Protein AF-A0A1Y6FWA9-F1 (afdb_monomer)

Sequence (329 aa):
MRKALLQLIATAALLVTTAAAADAELDEAVTAFENGDFDTARQVFEAHPNHPTALMYLSQIVRREDLDESEELIDQAVELAPDYAEAQFQRGITMGAQANTSIFSALGYAKKALHSFQRAVELEPETVLYRQGLMGFYLAAPGIAGGDMELAWEQVQEIAKLDARSGMIAELDYLRADDQQEIFQRRLKEAVETHSEIPDFYFLAGLNAQAETEYQRAHELFVAGSQQQAPDERSEKARLSALYQVARTAVFSGNHVAEGTAAIESYLDENPGKPDLPSRDWAEFRLAQLYQLQGNSEQAAEITNRLGNSQDESLTKAIKEHHRELAGK

pLDDT: mean 93.02, std 10.71, range [46.66, 98.88]

Structure (mmCIF, N/CA/C/O backbone):
data_AF-A0A1Y6FWA9-F1
#
_entry.id   AF-A0A1Y6FWA9-F1
#
loop_
_atom_site.group_PDB
_atom_site.id
_atom_site.type_symbol
_atom_site.label_atom_id
_atom_site.label_alt_id
_atom_site.label_comp_id
_atom_site.label_asym_id
_atom_site.label_entity_id
_atom_site.label_seq_id
_atom_site.pdbx_PDB_ins_code
_atom_site.Cartn_x
_atom_site.Cartn_y
_atom_site.Cartn_z
_atom_site.occupancy
_atom_site.B_iso_or_equiv
_atom_site.auth_seq_id
_atom_site.auth_comp_id
_atom_site.auth_asym_id
_atom_site.auth_atom_id
_atom_site.pdbx_PDB_model_num
ATOM 1 N N . MET A 1 1 ? 35.968 -34.164 -35.826 1.00 59.34 1 MET A N 1
ATOM 2 C CA . MET A 1 1 ? 34.677 -33.454 -35.987 1.00 59.34 1 MET A CA 1
ATOM 3 C C . MET A 1 1 ? 33.526 -34.103 -35.213 1.00 59.34 1 MET A C 1
ATOM 5 O O . MET A 1 1 ? 33.004 -33.438 -34.337 1.00 59.34 1 MET A O 1
ATOM 9 N N . ARG A 1 2 ? 33.168 -35.387 -35.414 1.00 54.16 2 ARG A N 1
ATOM 10 C CA . ARG A 1 2 ? 32.049 -36.035 -34.677 1.00 54.16 2 ARG A CA 1
ATOM 11 C C . ARG A 1 2 ? 32.163 -36.024 -33.138 1.00 54.16 2 ARG A C 1
ATOM 13 O O . ARG A 1 2 ? 31.165 -35.779 -32.480 1.00 54.16 2 ARG A O 1
ATOM 20 N N . LYS A 1 3 ? 33.356 -36.240 -32.563 1.00 50.53 3 LYS A N 1
ATOM 21 C CA . LYS A 1 3 ? 33.566 -36.186 -31.096 1.00 50.53 3 LYS A CA 1
ATOM 22 C C . LYS A 1 3 ? 33.411 -34.774 -30.510 1.00 50.53 3 LYS A C 1
ATOM 24 O O . LYS A 1 3 ? 32.810 -34.635 -29.457 1.00 50.53 3 LYS A O 1
ATOM 29 N N . ALA A 1 4 ? 33.888 -33.750 -31.222 1.00 49.72 4 ALA A N 1
ATOM 30 C CA . ALA A 1 4 ? 33.730 -32.351 -30.819 1.00 49.72 4 ALA A CA 1
ATOM 31 C C . ALA A 1 4 ? 32.260 -31.906 -30.905 1.00 49.72 4 ALA A C 1
ATOM 33 O O . ALA A 1 4 ? 31.776 -31.251 -29.996 1.00 49.72 4 ALA A O 1
ATOM 34 N N . LEU A 1 5 ? 31.529 -32.342 -31.940 1.00 46.66 5 LEU A N 1
ATOM 35 C CA . LEU A 1 5 ? 30.095 -32.076 -32.088 1.00 46.66 5 LEU A CA 1
ATOM 36 C C . LEU A 1 5 ? 29.259 -32.760 -30.987 1.00 46.66 5 LEU A C 1
ATOM 38 O O . LEU A 1 5 ? 28.359 -32.144 -30.438 1.00 46.66 5 LEU A O 1
ATOM 42 N N . LEU A 1 6 ? 29.588 -34.003 -30.613 1.00 51.28 6 LEU A N 1
ATOM 43 C CA . LEU A 1 6 ? 28.928 -34.723 -29.511 1.00 51.28 6 LEU A CA 1
ATOM 44 C C . LEU A 1 6 ? 29.211 -34.099 -28.136 1.00 51.28 6 LEU A C 1
ATOM 46 O O . LEU A 1 6 ? 28.312 -34.050 -27.305 1.00 51.28 6 LEU A O 1
ATOM 50 N N . GLN A 1 7 ? 30.427 -33.595 -27.899 1.00 49.59 7 GLN A N 1
ATOM 51 C CA . GLN A 1 7 ? 30.757 -32.869 -26.667 1.00 49.59 7 GLN A CA 1
ATOM 52 C C . GLN A 1 7 ? 30.037 -31.521 -26.582 1.00 49.59 7 GLN A C 1
ATOM 54 O O . GLN A 1 7 ? 29.569 -31.181 -25.502 1.00 49.59 7 GLN A O 1
ATOM 59 N N . LEU A 1 8 ? 29.899 -30.799 -27.700 1.00 54.38 8 LEU A N 1
ATOM 60 C CA . LEU A 1 8 ? 29.168 -29.526 -27.778 1.00 54.38 8 LEU A CA 1
ATOM 61 C C . LEU A 1 8 ? 27.658 -29.717 -27.564 1.00 54.38 8 LEU A C 1
ATOM 63 O O . LEU A 1 8 ? 27.032 -28.940 -26.857 1.00 54.38 8 LEU A O 1
ATOM 67 N N . ILE A 1 9 ? 27.084 -30.795 -28.111 1.00 60.62 9 ILE A N 1
ATOM 68 C CA . ILE A 1 9 ? 25.676 -31.161 -27.887 1.00 60.62 9 ILE A CA 1
ATOM 69 C C . ILE A 1 9 ? 25.449 -31.604 -26.435 1.00 60.62 9 ILE A C 1
ATOM 71 O O . ILE A 1 9 ? 24.456 -31.213 -25.836 1.00 60.62 9 ILE A O 1
ATOM 75 N N . ALA A 1 10 ? 26.368 -32.373 -25.841 1.00 55.84 10 ALA A N 1
ATOM 76 C CA . ALA A 1 10 ? 26.263 -32.788 -24.442 1.00 55.84 10 ALA A CA 1
ATOM 77 C C . ALA A 1 10 ? 26.449 -31.624 -23.450 1.00 55.84 10 ALA A C 1
ATOM 79 O O . ALA A 1 10 ? 25.762 -31.593 -22.437 1.00 55.84 10 ALA A O 1
ATOM 80 N N . THR A 1 11 ? 27.327 -30.653 -23.736 1.00 59.62 11 THR A N 1
ATOM 81 C CA . THR A 1 11 ? 27.468 -29.437 -22.907 1.00 59.62 11 THR A CA 1
ATOM 82 C C . THR A 1 11 ? 26.276 -28.503 -23.062 1.00 59.62 11 THR A C 1
ATOM 84 O O . THR A 1 11 ? 25.785 -28.012 -22.055 1.00 59.62 11 THR A O 1
ATOM 87 N N . ALA A 1 12 ? 25.748 -28.319 -24.275 1.00 55.47 12 ALA A N 1
ATOM 88 C CA . ALA A 1 12 ? 24.512 -27.568 -24.484 1.00 55.47 12 ALA A CA 1
ATOM 89 C C . ALA A 1 12 ? 23.307 -28.235 -23.793 1.00 55.47 12 ALA A C 1
ATOM 91 O O . ALA A 1 12 ? 22.530 -27.552 -23.141 1.00 55.47 12 ALA A O 1
ATOM 92 N N . ALA A 1 13 ? 23.178 -29.565 -23.863 1.00 55.28 13 ALA A N 1
ATOM 93 C CA . ALA A 1 13 ? 22.116 -30.295 -23.168 1.00 55.28 13 ALA A CA 1
ATOM 94 C C . ALA A 1 13 ? 22.256 -30.223 -21.636 1.00 55.28 13 ALA A C 1
ATOM 96 O O . ALA A 1 13 ? 21.254 -30.050 -20.953 1.00 55.28 13 ALA A O 1
ATOM 97 N N . LEU A 1 14 ? 23.482 -30.299 -21.101 1.00 50.00 14 LEU A N 1
ATOM 98 C CA . LEU A 1 14 ? 23.739 -30.167 -19.663 1.00 50.00 14 LEU A CA 1
ATOM 99 C C . LEU A 1 14 ? 23.452 -28.739 -19.156 1.00 50.00 14 LEU A C 1
ATOM 101 O O . LEU A 1 14 ? 22.837 -28.586 -18.107 1.00 50.00 14 LEU A O 1
ATOM 105 N N . LEU A 1 15 ? 23.821 -27.706 -19.925 1.00 54.16 15 LEU A N 1
ATOM 106 C CA . LEU A 1 15 ? 23.524 -26.297 -19.620 1.00 54.16 15 LEU A CA 1
ATOM 107 C C . LEU A 1 15 ? 22.018 -25.986 -19.665 1.00 54.16 15 LEU A C 1
ATOM 109 O O . LEU A 1 15 ? 21.519 -25.235 -18.831 1.00 54.16 15 LEU A O 1
ATOM 113 N N . VAL A 1 16 ? 21.279 -26.595 -20.599 1.00 61.06 16 VAL A N 1
ATOM 114 C CA . VAL A 1 16 ? 19.813 -26.460 -20.675 1.00 61.06 16 VAL A CA 1
ATOM 115 C C . VAL A 1 16 ? 19.131 -27.145 -19.485 1.00 61.06 16 VAL A C 1
ATOM 117 O O . VAL A 1 16 ? 18.162 -26.610 -18.957 1.00 61.06 16 VAL A O 1
ATOM 120 N N . THR A 1 17 ? 19.647 -28.285 -19.005 1.00 60.50 17 THR A N 1
ATOM 121 C CA . THR A 1 17 ? 19.086 -28.948 -17.813 1.00 60.50 17 THR A CA 1
ATOM 122 C C . THR A 1 17 ? 19.344 -28.195 -16.509 1.00 60.50 17 THR A C 1
ATOM 124 O O . THR A 1 17 ? 18.532 -28.303 -15.598 1.00 60.50 17 THR A O 1
ATOM 127 N N . THR A 1 18 ? 20.439 -27.431 -16.397 1.00 62.88 18 THR A N 1
ATOM 128 C CA . THR A 1 18 ? 20.732 -26.650 -15.183 1.00 62.88 18 THR A CA 1
ATOM 129 C C . THR A 1 18 ? 19.942 -25.348 -15.103 1.00 62.88 18 THR A C 1
ATOM 131 O O . THR A 1 18 ? 19.548 -24.971 -14.009 1.00 62.88 18 THR A O 1
ATOM 134 N N . ALA A 1 19 ? 19.683 -24.681 -16.235 1.00 64.31 19 ALA A N 1
ATOM 135 C CA . ALA A 1 19 ? 18.896 -23.445 -16.255 1.00 64.31 19 ALA A CA 1
ATOM 136 C C . ALA A 1 19 ? 17.427 -23.702 -15.875 1.00 64.31 19 ALA A C 1
ATOM 138 O O . ALA A 1 19 ? 16.923 -23.092 -14.944 1.00 64.31 19 ALA A O 1
ATOM 139 N N . ALA A 1 20 ? 16.791 -24.710 -16.483 1.00 67.50 20 ALA A N 1
ATOM 140 C CA . ALA A 1 20 ? 15.398 -25.053 -16.181 1.00 67.50 20 ALA A CA 1
ATOM 141 C C . ALA A 1 20 ? 15.175 -25.537 -14.733 1.00 67.50 20 ALA A C 1
ATOM 143 O O . ALA A 1 20 ? 14.072 -25.426 -14.207 1.00 67.50 20 ALA A O 1
ATOM 144 N N . ALA A 1 21 ? 16.204 -26.105 -14.094 1.00 71.94 21 ALA A N 1
ATOM 145 C CA . ALA A 1 21 ? 16.142 -26.489 -12.686 1.00 71.94 21 ALA A CA 1
ATOM 146 C C . ALA A 1 21 ? 16.260 -25.276 -11.746 1.00 71.94 21 ALA A C 1
ATOM 148 O O . ALA A 1 21 ? 15.599 -25.261 -10.715 1.00 71.94 21 ALA A O 1
ATOM 149 N N . ALA A 1 22 ? 17.067 -24.271 -12.112 1.00 75.38 22 ALA A N 1
ATOM 150 C CA . ALA A 1 22 ? 17.162 -23.013 -11.374 1.00 75.38 22 ALA A CA 1
ATOM 151 C C . ALA A 1 22 ? 15.862 -22.199 -11.481 1.00 75.38 22 ALA A C 1
ATOM 153 O O . ALA A 1 22 ? 15.391 -21.685 -10.474 1.00 75.38 22 ALA A O 1
ATOM 154 N N . ASP A 1 23 ? 15.242 -22.154 -12.664 1.00 80.00 23 ASP A N 1
ATOM 155 C CA . ASP A 1 23 ? 13.970 -21.449 -12.871 1.00 80.00 23 ASP A CA 1
ATOM 156 C C . ASP A 1 23 ? 12.844 -22.031 -11.995 1.00 80.00 23 ASP A C 1
ATOM 158 O O . ASP A 1 23 ? 12.128 -21.288 -11.335 1.00 80.00 23 ASP A O 1
ATOM 162 N N . ALA A 1 24 ? 12.738 -23.363 -11.903 1.00 84.06 24 ALA A N 1
ATOM 163 C CA . ALA A 1 24 ? 11.727 -24.012 -11.063 1.00 84.06 24 ALA A CA 1
ATOM 164 C C . ALA A 1 24 ? 11.936 -23.761 -9.556 1.00 84.06 24 ALA A C 1
ATOM 166 O O . ALA A 1 24 ? 10.968 -23.594 -8.818 1.00 84.06 24 ALA A O 1
ATOM 167 N N . GLU A 1 25 ? 13.189 -23.730 -9.092 1.00 90.06 25 GLU A N 1
ATOM 168 C CA . GLU A 1 25 ? 13.515 -23.400 -7.697 1.00 90.06 25 GLU A CA 1
ATOM 169 C C . GLU A 1 25 ? 13.165 -21.936 -7.377 1.00 90.06 25 GLU A C 1
ATOM 171 O O . GLU A 1 25 ? 12.656 -21.625 -6.300 1.00 90.06 25 GLU A O 1
ATOM 176 N N . LEU A 1 26 ? 13.387 -21.033 -8.337 1.00 93.38 26 LEU A N 1
ATOM 177 C CA . LEU A 1 26 ? 13.023 -19.627 -8.206 1.00 93.38 26 LEU A CA 1
ATOM 178 C C . LEU A 1 26 ? 11.507 -19.416 -8.205 1.00 93.38 26 LEU A C 1
ATOM 180 O O . LEU A 1 26 ? 11.041 -18.599 -7.419 1.00 93.38 26 LEU A O 1
ATOM 184 N N . ASP A 1 27 ? 10.732 -20.161 -8.996 1.00 92.81 27 ASP A N 1
ATOM 185 C CA . ASP A 1 27 ? 9.262 -20.091 -8.969 1.00 92.81 27 ASP A CA 1
ATOM 186 C C . ASP A 1 27 ? 8.695 -20.459 -7.582 1.00 92.81 27 ASP A C 1
ATOM 188 O O . ASP A 1 27 ? 7.777 -19.806 -7.069 1.00 92.81 27 ASP A O 1
ATOM 192 N N . GLU A 1 28 ? 9.267 -21.478 -6.930 1.00 91.50 28 GLU A N 1
ATOM 193 C CA . GLU A 1 28 ? 8.910 -21.845 -5.553 1.00 91.50 28 GLU A CA 1
ATOM 194 C C . GLU A 1 28 ? 9.275 -20.730 -4.559 1.00 91.50 28 GLU A C 1
ATOM 196 O O . GLU A 1 28 ? 8.480 -20.402 -3.674 1.00 91.50 28 GLU A O 1
ATOM 201 N N . ALA A 1 29 ? 10.436 -20.092 -4.728 1.00 95.06 29 ALA A N 1
ATOM 202 C CA . ALA A 1 29 ? 10.858 -18.969 -3.893 1.00 95.06 29 ALA A CA 1
ATOM 203 C C . ALA A 1 29 ? 10.004 -17.710 -4.096 1.00 95.06 29 ALA A C 1
ATOM 205 O O . ALA A 1 29 ? 9.699 -17.014 -3.129 1.00 95.06 29 ALA A O 1
ATOM 206 N N . VAL A 1 30 ? 9.573 -17.433 -5.328 1.00 95.06 30 VAL A N 1
ATOM 207 C CA . VAL A 1 30 ? 8.610 -16.365 -5.629 1.00 95.06 30 VAL A CA 1
ATOM 208 C C . VAL A 1 30 ? 7.281 -16.657 -4.946 1.00 95.06 30 VAL A C 1
ATOM 210 O O . VAL A 1 30 ? 6.751 -15.793 -4.256 1.00 95.06 30 VAL A O 1
ATOM 213 N N . THR A 1 31 ? 6.797 -17.898 -5.017 1.00 92.88 31 THR A N 1
ATOM 214 C CA . THR A 1 31 ? 5.580 -18.309 -4.302 1.00 92.88 31 THR A CA 1
ATOM 215 C C . THR A 1 31 ? 5.729 -18.122 -2.786 1.00 92.88 31 THR A C 1
ATOM 217 O O . THR A 1 31 ? 4.806 -17.655 -2.118 1.00 92.88 31 THR A O 1
ATOM 220 N N . ALA A 1 32 ? 6.886 -18.464 -2.210 1.00 92.38 32 ALA A N 1
ATOM 221 C CA . ALA A 1 32 ? 7.165 -18.221 -0.794 1.00 92.38 32 ALA A CA 1
ATOM 222 C C . ALA A 1 32 ? 7.150 -16.716 -0.465 1.00 92.38 32 ALA A C 1
ATOM 224 O O . ALA A 1 32 ? 6.488 -16.306 0.489 1.00 92.38 32 ALA A O 1
ATOM 225 N N . PHE A 1 33 ? 7.789 -15.888 -1.298 1.00 93.00 33 PHE A N 1
ATOM 226 C CA . PHE A 1 33 ? 7.797 -14.429 -1.168 1.00 93.00 33 PHE A CA 1
ATOM 227 C C . PHE A 1 33 ? 6.382 -13.833 -1.223 1.00 93.00 33 PHE A C 1
ATOM 229 O O . PHE A 1 33 ? 6.018 -13.034 -0.362 1.00 93.00 33 PHE A O 1
ATOM 236 N N . GLU A 1 34 ? 5.562 -14.243 -2.193 1.00 89.00 34 GLU A N 1
ATOM 237 C CA . GLU A 1 34 ? 4.173 -13.790 -2.353 1.00 89.00 34 GLU A CA 1
ATOM 238 C C . GLU A 1 34 ? 3.297 -14.163 -1.149 1.00 89.00 34 GLU A C 1
ATOM 240 O O . GLU A 1 34 ? 2.402 -13.408 -0.762 1.00 89.00 34 GLU A O 1
ATOM 245 N N . ASN A 1 35 ? 3.597 -15.294 -0.506 1.00 85.88 35 ASN A N 1
ATOM 246 C CA . ASN A 1 35 ? 2.945 -15.733 0.727 1.00 85.88 35 ASN A CA 1
ATOM 247 C C . ASN A 1 35 ? 3.534 -15.095 2.000 1.00 85.88 35 ASN A C 1
ATOM 249 O O . ASN A 1 35 ? 3.059 -15.377 3.100 1.00 85.88 35 ASN A O 1
ATOM 253 N N . GLY A 1 36 ? 4.548 -14.235 1.875 1.00 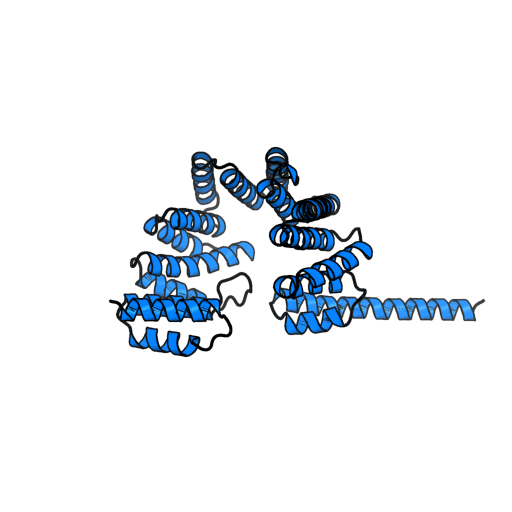87.19 36 GLY A N 1
ATOM 254 C CA . GLY A 1 36 ? 5.208 -13.567 2.997 1.00 87.19 36 GLY A CA 1
ATOM 255 C C . GLY A 1 36 ? 6.229 -14.421 3.754 1.00 87.19 36 GLY A C 1
ATOM 256 O O . GLY A 1 36 ? 6.730 -13.975 4.786 1.00 87.19 36 GLY A O 1
ATOM 257 N N . ASP A 1 37 ? 6.567 -15.616 3.263 1.00 90.69 37 ASP A N 1
ATOM 258 C CA . ASP A 1 37 ? 7.662 -16.437 3.792 1.00 90.69 37 ASP A CA 1
ATOM 259 C C . ASP A 1 37 ? 9.007 -15.942 3.235 1.00 90.69 37 ASP A C 1
ATOM 261 O O . ASP A 1 37 ? 9.650 -16.560 2.379 1.00 90.69 37 ASP A O 1
ATOM 265 N N . PHE A 1 38 ? 9.401 -14.754 3.700 1.00 91.38 38 PHE A N 1
ATOM 266 C CA . PHE A 1 38 ? 10.611 -14.078 3.241 1.00 91.38 38 PHE A CA 1
ATOM 267 C C . PHE A 1 38 ? 11.893 -14.814 3.637 1.00 91.38 38 PHE A C 1
ATOM 269 O O . PHE A 1 38 ? 12.874 -14.706 2.909 1.00 91.38 38 PHE A O 1
ATOM 276 N N . ASP A 1 39 ? 11.892 -15.579 4.732 1.00 92.25 39 ASP A N 1
ATOM 277 C CA . ASP A 1 39 ? 13.064 -16.344 5.174 1.00 92.25 39 ASP A CA 1
ATOM 278 C C . ASP A 1 39 ? 13.386 -17.467 4.180 1.00 92.25 39 ASP A C 1
ATOM 280 O O . ASP A 1 39 ? 14.521 -17.572 3.700 1.00 92.25 39 ASP A O 1
ATOM 284 N N . THR A 1 40 ? 12.377 -18.265 3.808 1.00 93.50 40 THR A N 1
ATOM 285 C CA . THR A 1 40 ? 12.530 -19.318 2.793 1.00 93.50 40 THR A CA 1
ATOM 286 C C . THR A 1 40 ? 12.892 -18.717 1.437 1.00 93.50 40 THR A C 1
ATOM 288 O O . THR A 1 40 ? 13.825 -19.182 0.779 1.00 93.50 40 THR A O 1
ATOM 291 N N . ALA A 1 41 ? 12.194 -17.654 1.026 1.00 95.44 41 ALA A N 1
ATOM 292 C CA . ALA A 1 41 ? 12.442 -17.007 -0.257 1.00 95.44 41 ALA A CA 1
ATOM 293 C C . ALA A 1 41 ? 13.872 -16.442 -0.353 1.00 95.44 41 ALA A C 1
ATOM 295 O O . ALA A 1 41 ? 14.581 -16.694 -1.329 1.00 95.44 41 ALA A O 1
ATOM 296 N N . ARG A 1 42 ? 14.331 -15.736 0.692 1.00 95.81 42 ARG A N 1
ATOM 297 C CA . ARG A 1 42 ? 15.678 -15.152 0.778 1.00 95.81 42 ARG A CA 1
ATOM 298 C C . ARG A 1 42 ? 16.759 -16.208 0.603 1.00 95.81 42 ARG A C 1
ATOM 300 O O . ARG A 1 42 ? 17.669 -16.002 -0.198 1.00 95.81 42 ARG A O 1
ATOM 307 N N . GLN A 1 43 ? 16.637 -17.342 1.296 1.00 96.00 43 GLN A N 1
ATOM 308 C CA . GLN A 1 43 ? 17.617 -18.425 1.212 1.00 96.00 43 GLN A CA 1
ATOM 309 C C . GLN A 1 43 ? 17.823 -18.904 -0.232 1.00 96.00 43 GLN A C 1
ATOM 311 O O . GLN A 1 43 ? 18.957 -19.145 -0.649 1.00 96.00 43 GLN A O 1
ATOM 316 N N . VAL A 1 44 ? 16.737 -19.040 -0.995 1.00 95.94 44 VAL A N 1
ATOM 317 C CA . VAL A 1 44 ? 16.812 -19.469 -2.394 1.00 95.94 44 VAL A CA 1
ATOM 318 C C . VAL A 1 44 ? 17.395 -18.362 -3.269 1.00 95.94 44 VAL A C 1
ATOM 320 O O . VAL A 1 44 ? 18.302 -18.628 -4.053 1.00 95.94 44 VAL A O 1
ATOM 323 N N . PHE A 1 45 ? 16.947 -17.112 -3.128 1.00 96.81 45 PHE A N 1
ATOM 324 C CA . PHE A 1 45 ? 17.467 -16.019 -3.956 1.00 96.81 45 PHE A CA 1
ATOM 325 C C . PHE A 1 45 ? 18.976 -15.794 -3.761 1.00 96.81 45 PHE A C 1
ATOM 327 O O . PHE A 1 45 ? 19.698 -15.598 -4.740 1.00 96.81 45 PHE A O 1
ATOM 334 N N . GLU A 1 46 ? 19.482 -15.909 -2.530 1.00 95.62 46 GLU A N 1
ATOM 335 C CA . GLU A 1 46 ? 20.918 -15.820 -2.224 1.00 95.62 46 GLU A CA 1
ATOM 336 C C . GLU A 1 46 ? 21.744 -16.951 -2.868 1.00 95.62 46 GLU A C 1
ATOM 338 O O . GLU A 1 46 ? 22.926 -16.766 -3.171 1.00 95.62 46 GLU A O 1
ATOM 343 N N . ALA A 1 47 ? 21.135 -18.112 -3.138 1.00 95.62 47 ALA A N 1
ATOM 344 C CA . ALA A 1 47 ? 21.787 -19.217 -3.843 1.00 95.62 47 ALA A CA 1
ATOM 345 C C . ALA A 1 47 ? 21.967 -18.955 -5.354 1.00 95.62 47 ALA A C 1
ATOM 347 O O . ALA A 1 47 ? 22.754 -19.648 -6.007 1.00 95.62 47 ALA A O 1
ATOM 348 N N . HIS A 1 48 ? 21.308 -17.923 -5.899 1.00 94.56 48 HIS A N 1
ATOM 349 C CA . HIS A 1 48 ? 21.310 -17.562 -7.322 1.00 94.56 48 HIS A CA 1
ATOM 350 C C . HIS A 1 48 ? 21.823 -16.122 -7.575 1.00 94.56 48 HIS A C 1
ATOM 352 O O . HIS A 1 48 ? 21.145 -15.323 -8.223 1.00 94.56 48 HIS A O 1
ATOM 358 N N . PRO A 1 49 ? 23.058 -15.765 -7.161 1.00 93.94 49 PRO A N 1
ATOM 359 C CA . PRO A 1 49 ? 23.538 -14.373 -7.078 1.00 93.94 49 PRO A CA 1
ATOM 360 C C . PRO A 1 49 ? 23.760 -13.655 -8.423 1.00 93.94 49 PRO A C 1
ATOM 362 O O . PRO A 1 49 ? 24.128 -12.488 -8.445 1.00 93.94 49 PRO A O 1
ATOM 365 N N . ASN A 1 50 ? 23.592 -14.341 -9.556 1.00 93.25 50 ASN A N 1
ATOM 366 C CA . ASN A 1 50 ? 23.695 -13.750 -10.897 1.00 93.25 50 ASN A CA 1
ATOM 367 C C . ASN A 1 50 ? 22.408 -13.943 -11.713 1.00 93.25 50 ASN A C 1
ATOM 369 O O . ASN A 1 50 ? 22.428 -13.786 -12.934 1.00 93.25 50 ASN A O 1
ATOM 373 N N . HIS A 1 51 ? 21.307 -14.338 -11.069 1.00 96.12 51 HIS A N 1
ATOM 374 C CA . HIS A 1 51 ? 20.023 -14.488 -11.734 1.00 96.12 51 HIS A CA 1
ATOM 375 C C . HIS A 1 51 ? 19.205 -13.195 -11.571 1.00 96.12 51 HIS A C 1
ATOM 377 O O . HIS A 1 51 ? 18.916 -12.822 -10.433 1.00 96.12 51 HIS A O 1
ATOM 383 N N . PRO A 1 52 ? 18.786 -12.513 -12.657 1.00 96.50 52 PRO A N 1
ATOM 384 C CA . PRO A 1 52 ? 18.077 -11.232 -12.568 1.00 96.50 52 PRO A CA 1
ATOM 385 C C . PRO A 1 52 ? 16.832 -11.278 -11.676 1.00 96.50 52 PRO A C 1
ATOM 387 O O . PRO A 1 52 ? 16.629 -10.382 -10.864 1.00 96.50 52 PRO A O 1
ATOM 390 N N . THR A 1 53 ? 16.037 -12.350 -11.765 1.00 96.19 53 THR A N 1
ATOM 391 C CA . THR A 1 53 ? 14.871 -12.561 -10.889 1.00 96.19 53 THR A CA 1
ATOM 392 C C . THR A 1 53 ? 15.267 -12.671 -9.420 1.00 96.19 53 THR A C 1
ATOM 394 O O . THR A 1 53 ? 14.677 -11.991 -8.589 1.00 96.19 53 THR A O 1
ATOM 397 N N . ALA A 1 54 ? 16.295 -13.460 -9.090 1.00 97.50 54 ALA A N 1
ATOM 398 C CA . ALA A 1 54 ? 16.741 -13.621 -7.709 1.00 97.50 54 ALA A CA 1
ATOM 399 C C . ALA A 1 54 ? 17.252 -12.296 -7.129 1.00 97.50 54 ALA A C 1
ATOM 401 O O . ALA A 1 54 ? 16.838 -11.901 -6.046 1.00 97.50 54 ALA A O 1
ATOM 402 N N . LEU A 1 55 ? 18.077 -11.569 -7.891 1.00 98.44 55 LEU A N 1
ATOM 403 C CA . LEU A 1 55 ? 18.575 -10.243 -7.519 1.00 98.44 55 LEU A CA 1
ATOM 404 C C . LEU A 1 55 ? 17.431 -9.242 -7.310 1.00 98.44 55 LEU A C 1
ATOM 406 O O . LEU A 1 55 ? 17.409 -8.522 -6.313 1.00 98.44 55 LEU A O 1
ATOM 410 N N . MET A 1 56 ? 16.448 -9.228 -8.216 1.00 98.25 56 MET A N 1
ATOM 411 C CA . MET A 1 56 ? 15.274 -8.365 -8.107 1.00 98.25 56 MET A CA 1
ATOM 412 C C . MET A 1 56 ? 14.467 -8.668 -6.842 1.00 98.25 56 MET A C 1
ATOM 414 O O . MET A 1 56 ? 14.172 -7.741 -6.091 1.00 98.25 56 MET A O 1
ATOM 418 N N . TYR A 1 57 ? 14.110 -9.925 -6.577 1.00 97.62 57 TYR A N 1
ATOM 419 C CA . TYR A 1 57 ? 13.333 -10.274 -5.384 1.00 97.62 57 TYR A CA 1
ATOM 420 C C . TYR A 1 57 ? 14.129 -10.082 -4.089 1.00 97.62 57 TYR A C 1
ATOM 422 O O . TYR A 1 57 ? 13.598 -9.514 -3.134 1.00 97.62 57 TYR A O 1
ATOM 430 N N . LEU A 1 58 ? 15.413 -10.448 -4.062 1.00 97.50 58 LEU A N 1
ATOM 431 C CA . LEU A 1 58 ? 16.276 -10.203 -2.907 1.00 97.50 58 LEU A CA 1
ATOM 432 C C . LEU A 1 58 ? 16.369 -8.705 -2.597 1.00 97.50 58 LEU A C 1
ATOM 434 O O . LEU A 1 58 ? 16.219 -8.319 -1.439 1.00 97.50 58 LEU A O 1
ATOM 438 N N . SER A 1 59 ? 16.492 -7.856 -3.628 1.00 98.12 59 SER A N 1
ATOM 439 C CA . SER A 1 59 ? 16.484 -6.398 -3.456 1.00 98.12 59 SER A CA 1
ATOM 440 C C . SER A 1 59 ? 15.210 -5.898 -2.768 1.00 98.12 59 SER A C 1
ATOM 442 O O . SER A 1 59 ? 15.277 -4.946 -1.994 1.00 98.12 59 SER A O 1
ATOM 444 N N . GLN A 1 60 ? 14.054 -6.530 -3.017 1.00 96.75 60 GLN A N 1
ATOM 445 C CA . GLN A 1 60 ? 12.782 -6.163 -2.393 1.00 96.75 60 GLN A CA 1
ATOM 446 C C . GLN A 1 60 ? 12.746 -6.554 -0.916 1.00 96.75 60 GLN A C 1
ATOM 448 O O . GLN A 1 60 ? 12.263 -5.762 -0.106 1.00 96.75 60 GLN A O 1
ATOM 453 N N . ILE A 1 61 ? 13.275 -7.736 -0.575 1.00 95.00 61 ILE A N 1
ATOM 454 C CA . ILE A 1 61 ? 13.376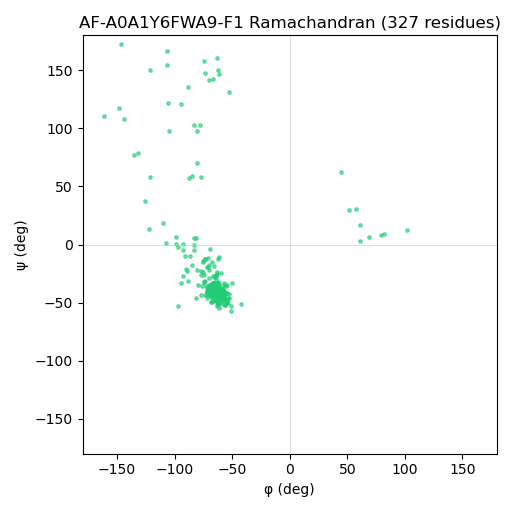 -8.217 0.811 1.00 95.00 61 ILE A CA 1
ATOM 455 C C . ILE A 1 61 ? 14.255 -7.259 1.622 1.00 95.00 61 ILE A C 1
ATOM 457 O O . ILE A 1 61 ? 13.802 -6.697 2.620 1.00 95.00 61 ILE A O 1
ATOM 461 N N . VAL A 1 62 ? 15.481 -6.999 1.154 1.00 96.19 62 VAL A N 1
ATOM 462 C CA . VAL A 1 62 ? 16.454 -6.207 1.921 1.00 96.19 62 VAL A CA 1
ATOM 463 C C . VAL A 1 62 ? 16.156 -4.710 1.910 1.00 96.19 62 VAL A C 1
ATOM 465 O O . VAL A 1 62 ? 16.640 -4.004 2.780 1.00 96.19 62 VAL A O 1
ATOM 468 N N . ARG A 1 63 ? 15.296 -4.197 1.014 1.00 95.25 63 ARG A N 1
ATOM 469 C CA . ARG A 1 63 ? 14.955 -2.757 0.917 1.00 95.25 63 ARG A CA 1
ATOM 470 C C . ARG A 1 63 ? 14.561 -2.115 2.249 1.00 95.25 63 ARG A C 1
ATOM 472 O O . ARG A 1 63 ? 14.771 -0.920 2.445 1.00 95.25 63 ARG A O 1
ATOM 479 N N . ARG A 1 64 ? 13.923 -2.880 3.140 1.00 83.00 64 ARG A N 1
ATOM 480 C CA . ARG A 1 64 ? 13.480 -2.402 4.461 1.00 83.00 64 ARG A CA 1
ATOM 481 C C . ARG A 1 64 ? 14.572 -2.484 5.531 1.00 83.00 64 ARG A C 1
ATOM 483 O O . ARG A 1 64 ? 14.426 -1.849 6.571 1.00 83.00 64 ARG A O 1
ATOM 490 N N . GLU A 1 65 ? 15.610 -3.271 5.282 1.00 90.88 65 GLU A N 1
ATOM 491 C CA . GLU A 1 65 ? 16.734 -3.548 6.179 1.00 90.88 65 GLU A CA 1
ATOM 492 C C . GLU A 1 65 ? 17.922 -2.644 5.835 1.00 90.88 65 GLU A C 1
ATOM 494 O O . GLU A 1 65 ? 18.423 -1.915 6.691 1.00 90.88 65 GLU A O 1
ATOM 499 N N . ASP A 1 66 ? 18.314 -2.665 4.563 1.00 95.88 66 ASP A N 1
ATOM 500 C CA . ASP A 1 66 ? 19.445 -1.956 3.990 1.00 95.88 66 ASP A CA 1
ATOM 501 C C . ASP A 1 66 ? 19.095 -1.483 2.568 1.00 95.88 66 ASP A C 1
ATOM 503 O O . ASP A 1 66 ? 18.958 -2.252 1.609 1.00 95.88 66 ASP A O 1
ATOM 507 N N . LEU A 1 67 ? 18.895 -0.173 2.440 1.00 96.00 67 LEU A N 1
ATOM 508 C CA . LEU A 1 67 ? 18.493 0.438 1.179 1.00 96.00 67 LEU A CA 1
ATOM 509 C C . LEU A 1 67 ? 19.663 0.577 0.191 1.00 96.00 67 LEU A C 1
ATOM 511 O O . LEU A 1 67 ? 19.421 0.667 -1.015 1.00 96.00 67 LEU A O 1
ATOM 515 N N . ASP A 1 68 ? 20.903 0.588 0.681 1.00 97.31 68 ASP A N 1
ATOM 516 C CA . ASP A 1 68 ? 22.098 0.654 -0.162 1.00 97.31 68 ASP A CA 1
ATOM 517 C C . ASP A 1 68 ? 22.359 -0.724 -0.788 1.00 97.31 68 ASP A C 1
ATOM 519 O O . ASP A 1 68 ? 22.546 -0.820 -2.001 1.00 97.31 68 ASP A O 1
ATOM 523 N N . GLU A 1 69 ? 22.233 -1.805 -0.008 1.00 98.00 69 GLU A N 1
ATOM 524 C CA . GLU A 1 69 ? 22.283 -3.181 -0.532 1.00 98.00 69 GLU A CA 1
ATOM 525 C C . GLU A 1 69 ? 21.167 -3.430 -1.564 1.00 98.00 69 GLU A C 1
ATOM 527 O O . GLU A 1 69 ? 21.401 -4.001 -2.632 1.00 98.00 69 GLU A O 1
ATOM 532 N N . SER A 1 70 ? 19.950 -2.942 -1.291 1.00 98.25 70 SER A N 1
ATOM 533 C CA . SER A 1 70 ? 18.836 -3.009 -2.245 1.00 98.25 70 SER A CA 1
ATOM 534 C C . SER A 1 70 ? 19.158 -2.309 -3.570 1.00 98.25 70 SER A C 1
ATOM 536 O O . SER A 1 70 ? 18.803 -2.832 -4.629 1.00 98.25 70 SER A O 1
ATOM 538 N N . GLU A 1 71 ? 19.825 -1.146 -3.533 1.00 98.50 71 GLU A N 1
ATOM 539 C CA . GLU A 1 71 ? 20.277 -0.436 -4.737 1.00 98.50 71 GLU A CA 1
ATOM 540 C C . GLU A 1 71 ? 21.287 -1.273 -5.530 1.00 98.50 71 GLU A C 1
ATOM 542 O O . GLU A 1 71 ? 21.100 -1.435 -6.735 1.00 98.50 71 GLU A O 1
ATOM 547 N N . GLU A 1 72 ? 22.308 -1.836 -4.879 1.00 98.50 72 GLU A N 1
ATOM 548 C CA . GLU A 1 72 ? 23.330 -2.648 -5.553 1.00 98.50 72 GLU A CA 1
ATOM 549 C C . GLU A 1 72 ? 22.717 -3.864 -6.265 1.00 98.50 72 GLU A C 1
ATOM 551 O O . GLU A 1 72 ? 22.978 -4.096 -7.450 1.00 98.50 72 GLU A O 1
ATOM 556 N N . LEU A 1 73 ? 21.845 -4.602 -5.571 1.00 98.69 73 LEU A N 1
ATOM 557 C CA . LEU A 1 73 ? 21.181 -5.790 -6.109 1.00 98.69 73 LEU A CA 1
ATOM 558 C C . LEU A 1 73 ? 20.281 -5.459 -7.303 1.00 98.69 73 LEU A C 1
ATOM 560 O O . LEU A 1 73 ? 20.323 -6.147 -8.327 1.00 98.69 73 LEU A O 1
ATOM 564 N N . ILE A 1 74 ? 19.461 -4.406 -7.197 1.00 98.69 74 ILE A N 1
ATOM 565 C CA . ILE A 1 74 ? 18.532 -4.064 -8.277 1.00 98.69 74 ILE A CA 1
ATOM 566 C C . ILE A 1 74 ? 19.247 -3.426 -9.473 1.00 98.69 74 ILE A C 1
ATOM 568 O O . ILE A 1 74 ? 18.839 -3.663 -10.611 1.00 98.69 74 ILE A O 1
ATOM 572 N N . ASP A 1 75 ? 20.330 -2.670 -9.249 1.00 98.69 75 ASP A N 1
ATOM 573 C CA . ASP A 1 75 ? 21.186 -2.161 -10.326 1.00 98.69 75 ASP A CA 1
ATOM 574 C C . ASP A 1 75 ? 21.843 -3.324 -11.088 1.00 98.69 75 ASP A C 1
ATOM 576 O O . ASP A 1 75 ? 21.826 -3.332 -12.322 1.00 98.69 75 ASP A O 1
ATOM 580 N N . GLN A 1 76 ? 22.324 -4.355 -10.384 1.00 98.62 76 GLN A N 1
ATOM 581 C CA . GLN A 1 76 ? 22.861 -5.561 -11.017 1.00 98.62 76 GLN A CA 1
ATOM 582 C C . GLN A 1 76 ? 21.786 -6.324 -11.811 1.00 98.62 76 GLN A C 1
ATOM 584 O O . GLN A 1 76 ? 22.050 -6.782 -12.926 1.00 98.62 76 GLN A O 1
ATOM 589 N N . ALA A 1 77 ? 20.563 -6.442 -11.280 1.00 98.56 77 ALA A N 1
ATOM 590 C CA . ALA A 1 77 ? 19.460 -7.107 -11.975 1.00 98.56 77 ALA A CA 1
ATOM 591 C C . ALA A 1 77 ? 19.147 -6.441 -13.327 1.00 98.56 77 ALA A C 1
ATOM 593 O O . ALA A 1 77 ? 19.035 -7.134 -14.342 1.00 98.56 77 ALA A O 1
ATOM 594 N N . VAL A 1 78 ? 19.058 -5.104 -13.365 1.00 98.50 78 VAL A N 1
ATOM 595 C CA . VAL A 1 78 ? 18.781 -4.367 -14.612 1.00 98.50 78 VAL A CA 1
ATOM 596 C C . VAL A 1 78 ? 19.984 -4.292 -15.554 1.00 98.50 78 VAL A C 1
ATOM 598 O O . VAL A 1 78 ? 19.793 -4.118 -16.755 1.00 98.50 78 VAL A O 1
ATOM 601 N N . GLU A 1 79 ? 21.216 -4.421 -15.052 1.00 98.38 79 GLU A N 1
ATOM 602 C CA . GLU A 1 79 ? 22.406 -4.544 -15.904 1.00 98.38 79 GLU A CA 1
ATOM 603 C C . GLU A 1 79 ? 22.412 -5.890 -16.643 1.00 98.38 79 GLU A C 1
ATOM 605 O O . GLU A 1 79 ? 22.696 -5.941 -17.842 1.00 98.38 79 GLU A O 1
ATOM 610 N N . LEU A 1 80 ? 22.057 -6.973 -15.945 1.00 98.19 80 LEU A N 1
ATOM 611 C CA . LEU A 1 80 ? 21.992 -8.319 -16.514 1.00 98.19 80 LEU A CA 1
ATOM 612 C C . LEU A 1 80 ? 20.793 -8.513 -17.454 1.00 98.19 80 LEU A C 1
ATOM 614 O O . LEU A 1 80 ? 20.916 -9.228 -18.449 1.00 98.19 80 LEU A O 1
ATOM 618 N N . ALA A 1 81 ? 19.653 -7.886 -17.152 1.00 97.69 81 ALA A N 1
ATOM 619 C CA . ALA A 1 81 ? 18.423 -7.976 -17.939 1.00 97.69 81 ALA A CA 1
ATOM 620 C C . ALA A 1 81 ? 17.779 -6.585 -18.139 1.00 97.69 81 ALA A C 1
ATOM 622 O O . ALA A 1 81 ? 16.795 -6.242 -17.478 1.00 97.69 81 ALA A O 1
ATOM 623 N N . PRO A 1 82 ? 18.311 -5.752 -19.054 1.00 97.44 82 PRO A N 1
ATOM 624 C CA . PRO A 1 82 ? 17.844 -4.375 -19.251 1.00 97.44 82 PRO A CA 1
ATOM 625 C C . PRO A 1 82 ? 16.421 -4.259 -19.823 1.00 97.44 82 PRO A C 1
ATOM 627 O O . PRO A 1 82 ? 15.829 -3.175 -19.787 1.00 97.44 82 PRO A O 1
ATOM 630 N N . ASP A 1 83 ? 15.881 -5.347 -20.368 1.00 97.94 83 ASP A N 1
ATOM 631 C CA . ASP A 1 83 ? 14.520 -5.493 -20.882 1.00 97.94 83 ASP A CA 1
ATOM 632 C C . ASP A 1 83 ? 13.554 -6.174 -19.899 1.00 97.94 83 ASP A C 1
ATOM 634 O O . ASP A 1 83 ? 12.392 -6.385 -20.239 1.00 97.94 83 ASP A O 1
ATOM 638 N N . TYR A 1 84 ? 13.985 -6.445 -18.663 1.00 98.12 84 TYR A N 1
ATOM 639 C CA . TYR A 1 84 ? 13.108 -6.964 -17.620 1.00 98.12 84 TYR A CA 1
ATOM 640 C C . TYR A 1 84 ? 12.288 -5.831 -16.985 1.00 98.12 84 TYR A C 1
ATOM 642 O O . TYR A 1 84 ? 12.764 -5.104 -16.108 1.00 98.12 84 TYR A O 1
ATOM 650 N N . ALA A 1 85 ? 11.048 -5.664 -17.451 1.00 98.56 85 ALA A N 1
ATOM 651 C CA . ALA A 1 85 ? 10.171 -4.562 -17.052 1.00 98.56 85 ALA A CA 1
ATOM 652 C C . ALA A 1 85 ? 9.925 -4.507 -15.535 1.00 98.56 85 ALA A C 1
ATOM 654 O O . ALA A 1 85 ? 9.995 -3.428 -14.943 1.00 98.56 85 ALA A O 1
ATOM 655 N N . GLU A 1 86 ? 9.727 -5.659 -14.890 1.00 98.50 86 GLU A N 1
ATOM 656 C CA . GLU A 1 86 ? 9.516 -5.723 -13.443 1.00 98.50 86 GLU A CA 1
ATOM 657 C C . GLU A 1 86 ? 10.749 -5.269 -12.654 1.00 98.50 86 GLU A C 1
ATOM 659 O O . GLU A 1 86 ? 10.622 -4.480 -11.716 1.00 98.50 86 GLU A O 1
ATOM 664 N N . ALA A 1 87 ? 11.955 -5.660 -13.078 1.00 98.56 87 ALA A N 1
ATOM 665 C CA . ALA A 1 87 ? 13.186 -5.193 -12.444 1.00 98.56 87 ALA A CA 1
ATOM 666 C C . ALA A 1 87 ? 13.359 -3.675 -12.603 1.00 98.56 87 ALA A C 1
ATOM 668 O O . ALA A 1 87 ? 13.746 -2.995 -11.653 1.00 98.56 87 ALA A O 1
ATOM 669 N N . GLN A 1 88 ? 13.000 -3.111 -13.763 1.00 98.81 88 GLN A N 1
ATOM 670 C CA . GLN A 1 88 ? 12.982 -1.656 -13.963 1.00 98.81 88 GLN A CA 1
ATOM 671 C C . GLN A 1 88 ? 11.968 -0.969 -13.037 1.00 98.81 88 GLN A C 1
ATOM 673 O O . GLN A 1 88 ? 12.270 0.061 -12.431 1.00 98.81 88 GLN A O 1
ATOM 678 N N . PHE A 1 89 ? 10.783 -1.550 -12.862 1.00 98.88 89 PHE A N 1
ATOM 679 C CA . PHE A 1 89 ? 9.776 -1.025 -11.945 1.00 98.88 89 PHE A CA 1
ATOM 680 C C . PHE A 1 89 ? 10.260 -1.047 -10.486 1.00 98.88 89 PHE A C 1
ATOM 682 O O . PHE A 1 89 ? 10.215 -0.024 -9.798 1.00 98.88 89 PHE A O 1
ATOM 689 N N . GLN A 1 90 ? 10.805 -2.179 -10.032 1.00 98.62 90 GLN A N 1
ATOM 690 C CA . GLN A 1 90 ? 11.358 -2.332 -8.683 1.00 98.62 90 GLN A CA 1
ATOM 691 C C . GLN A 1 90 ? 12.557 -1.415 -8.439 1.00 98.62 90 GLN A C 1
ATOM 693 O O . GLN A 1 90 ? 12.701 -0.856 -7.349 1.00 98.62 90 GLN A O 1
ATOM 698 N N . ARG A 1 91 ? 13.372 -1.173 -9.470 1.00 98.75 91 ARG A N 1
ATOM 699 C CA . ARG A 1 91 ? 14.433 -0.167 -9.437 1.00 98.75 91 ARG A CA 1
ATOM 700 C C . ARG A 1 91 ? 13.875 1.237 -9.250 1.00 98.75 91 ARG A C 1
ATOM 702 O O . ARG A 1 91 ? 14.412 1.998 -8.451 1.00 98.75 91 ARG A O 1
ATOM 709 N N . GLY A 1 92 ? 12.787 1.575 -9.942 1.00 98.62 92 GLY A N 1
ATOM 710 C CA . GLY A 1 92 ? 12.059 2.829 -9.745 1.00 98.62 92 GLY A CA 1
ATOM 711 C C . GLY A 1 92 ? 11.670 3.045 -8.282 1.00 98.62 92 GLY A C 1
ATOM 712 O O . GLY A 1 92 ? 11.945 4.106 -7.719 1.00 98.62 92 GLY A O 1
ATOM 713 N N . ILE A 1 93 ? 11.123 2.006 -7.643 1.00 98.44 93 ILE A N 1
ATOM 714 C CA . ILE A 1 93 ? 10.751 2.015 -6.220 1.00 98.44 93 ILE A CA 1
ATOM 715 C C . ILE A 1 93 ? 11.979 2.224 -5.322 1.00 98.44 93 ILE A C 1
ATOM 717 O O . ILE A 1 93 ? 11.962 3.114 -4.471 1.00 98.44 93 ILE A O 1
ATOM 721 N N . THR A 1 94 ? 13.053 1.451 -5.516 1.00 98.50 94 THR A N 1
ATOM 722 C CA . THR A 1 94 ? 14.277 1.556 -4.699 1.00 98.50 94 THR A CA 1
ATOM 723 C C . THR A 1 94 ? 14.925 2.940 -4.825 1.00 98.50 94 THR A C 1
ATOM 725 O O . THR A 1 94 ? 15.247 3.571 -3.819 1.00 98.50 94 THR A O 1
ATOM 728 N N . MET A 1 95 ? 15.034 3.477 -6.042 1.00 98.44 95 MET A N 1
ATOM 729 C CA . MET A 1 95 ? 15.598 4.811 -6.277 1.00 98.44 95 MET A CA 1
ATOM 730 C C . MET A 1 95 ? 14.701 5.921 -5.711 1.00 98.44 95 MET A C 1
ATOM 732 O O . MET A 1 95 ? 15.200 6.914 -5.188 1.00 98.44 95 MET A O 1
ATOM 736 N N . GLY A 1 96 ? 13.376 5.760 -5.772 1.00 97.25 96 GLY A N 1
ATOM 737 C CA . GLY A 1 96 ? 12.435 6.682 -5.133 1.00 97.25 96 GLY A CA 1
ATOM 738 C C . GLY A 1 96 ? 12.586 6.698 -3.609 1.00 97.25 96 GLY A C 1
ATOM 739 O O . GLY A 1 96 ? 12.599 7.766 -2.999 1.00 97.25 96 GLY A O 1
ATOM 740 N N . ALA A 1 97 ? 12.781 5.529 -2.993 1.00 96.25 97 ALA A N 1
ATOM 741 C CA . ALA A 1 97 ? 13.079 5.429 -1.567 1.00 96.25 97 ALA A CA 1
ATOM 742 C C . ALA A 1 97 ? 14.411 6.115 -1.211 1.00 96.25 97 ALA A C 1
ATOM 744 O O . ALA A 1 97 ? 14.443 6.901 -0.266 1.00 96.25 97 ALA A O 1
ATOM 745 N N . GLN A 1 98 ? 15.470 5.913 -2.006 1.00 96.81 98 GLN A N 1
ATOM 746 C CA . GLN A 1 98 ? 16.763 6.591 -1.818 1.00 96.81 98 GLN A CA 1
ATOM 747 C C . GLN A 1 98 ? 16.643 8.120 -1.938 1.00 96.81 98 GLN A C 1
ATOM 749 O O . GLN A 1 98 ? 17.286 8.885 -1.213 1.00 96.81 98 GLN A O 1
ATOM 754 N N . ALA A 1 99 ? 15.762 8.603 -2.819 1.00 95.81 99 ALA A N 1
ATOM 755 C CA . ALA A 1 99 ? 15.504 10.032 -2.945 1.00 95.81 99 ALA A CA 1
ATOM 756 C C . ALA A 1 99 ? 14.895 10.644 -1.670 1.00 95.81 99 ALA A C 1
ATOM 758 O O . ALA A 1 99 ? 15.152 11.809 -1.373 1.00 95.81 99 ALA A O 1
ATOM 759 N N . ASN A 1 100 ? 14.123 9.863 -0.908 1.00 92.00 100 ASN A N 1
ATOM 760 C CA . ASN A 1 100 ? 13.491 10.312 0.333 1.00 92.00 100 ASN A CA 1
ATOM 761 C C . ASN A 1 100 ? 14.442 10.299 1.540 1.00 92.00 100 ASN A C 1
ATOM 763 O O . ASN A 1 100 ? 14.190 11.009 2.514 1.00 92.00 100 ASN A O 1
ATOM 767 N N . THR A 1 101 ? 15.522 9.514 1.503 1.00 91.00 101 THR A N 1
ATOM 768 C CA . THR A 1 101 ? 16.486 9.402 2.612 1.00 91.00 101 THR A CA 1
ATOM 769 C C . THR A 1 101 ? 17.663 10.368 2.473 1.00 91.00 101 THR A C 1
ATOM 771 O O . THR A 1 101 ? 18.232 10.794 3.481 1.00 91.00 101 THR A O 1
ATOM 774 N N . SER A 1 102 ? 18.028 10.759 1.248 1.00 88.19 102 SER A N 1
ATOM 775 C CA . SER A 1 102 ? 19.229 11.559 0.995 1.00 88.19 102 SER A CA 1
ATOM 776 C C . SER A 1 102 ? 18.944 13.021 0.657 1.00 88.19 102 SER A C 1
ATOM 778 O O . SER A 1 102 ? 18.365 13.336 -0.373 1.00 88.19 102 SER A O 1
ATOM 780 N N . ILE A 1 103 ? 19.484 13.955 1.446 1.00 87.50 103 ILE A N 1
ATOM 781 C CA . ILE A 1 103 ? 19.358 15.402 1.177 1.00 87.50 103 ILE A CA 1
ATOM 782 C C . ILE A 1 103 ? 20.190 15.831 -0.045 1.00 87.50 103 ILE A C 1
ATOM 784 O O . ILE A 1 103 ? 19.761 16.672 -0.834 1.00 87.50 103 ILE A O 1
ATOM 788 N N . PHE A 1 104 ? 21.396 15.277 -0.208 1.00 91.06 104 PHE A N 1
ATOM 789 C CA . PHE A 1 104 ? 22.352 15.746 -1.219 1.00 91.06 104 PHE A CA 1
ATOM 790 C C . PHE A 1 104 ? 22.177 15.068 -2.579 1.00 91.06 104 PHE A C 1
ATOM 792 O O . PHE A 1 104 ? 22.437 15.694 -3.607 1.00 91.06 104 PHE A O 1
ATOM 799 N N . SER A 1 105 ? 21.740 13.805 -2.598 1.00 94.31 105 SER A N 1
ATOM 800 C CA . SER A 1 105 ? 21.550 13.028 -3.830 1.00 94.31 105 SER A CA 1
ATOM 801 C C . SER A 1 105 ? 20.084 12.807 -4.211 1.00 94.31 105 SER A C 1
ATOM 803 O O . SER A 1 105 ? 19.849 12.230 -5.273 1.00 94.31 105 SER A O 1
ATOM 805 N N . ALA A 1 106 ? 19.116 13.345 -3.448 1.00 95.12 106 ALA A N 1
ATOM 806 C CA . ALA A 1 106 ? 17.675 13.260 -3.732 1.00 95.12 106 ALA A CA 1
ATOM 807 C C . ALA A 1 106 ? 17.333 13.472 -5.208 1.00 95.12 106 ALA A C 1
ATOM 809 O O . ALA A 1 106 ? 16.660 12.655 -5.827 1.00 95.12 106 ALA A O 1
ATOM 810 N N . LEU A 1 107 ? 17.840 14.556 -5.803 1.00 96.19 107 LEU A N 1
ATOM 811 C CA . LEU A 1 107 ? 17.527 14.901 -7.188 1.00 96.19 107 LEU A CA 1
ATOM 812 C C . LEU A 1 107 ? 18.089 13.888 -8.198 1.00 96.19 107 LEU A C 1
ATOM 814 O O . LEU A 1 107 ? 17.472 13.633 -9.231 1.00 96.19 107 LEU A O 1
ATOM 818 N N . GLY A 1 108 ? 19.269 13.328 -7.927 1.00 96.56 108 GLY A N 1
ATOM 819 C CA . GLY A 1 108 ? 19.866 12.294 -8.771 1.00 96.56 108 GLY A CA 1
ATOM 820 C C . GLY A 1 108 ? 19.066 10.996 -8.702 1.00 96.56 108 GLY A C 1
ATOM 821 O O . GLY A 1 108 ? 18.734 10.423 -9.738 1.00 96.56 108 GLY A O 1
ATOM 822 N N . TYR A 1 109 ? 18.693 10.590 -7.491 1.00 98.06 109 TYR A N 1
ATOM 823 C CA . TYR A 1 109 ? 17.866 9.415 -7.251 1.00 98.06 109 TYR A CA 1
ATOM 824 C C . TYR A 1 109 ? 16.464 9.541 -7.843 1.00 98.06 109 TYR A C 1
ATOM 826 O O . TYR A 1 109 ? 16.022 8.633 -8.539 1.00 98.06 109 TYR A O 1
ATOM 834 N N . ALA A 1 110 ? 15.811 10.694 -7.696 1.00 97.94 110 ALA A N 1
ATOM 835 C CA . ALA A 1 110 ? 14.511 10.944 -8.309 1.00 97.94 110 ALA A CA 1
ATOM 836 C C . ALA A 1 110 ? 14.566 10.813 -9.842 1.00 97.94 110 ALA A C 1
ATOM 838 O O . ALA A 1 110 ? 13.700 10.185 -10.444 1.00 97.94 110 ALA A O 1
ATOM 839 N N . LYS A 1 111 ? 15.631 11.308 -10.488 1.00 97.81 111 LYS A N 1
ATOM 840 C CA . LYS A 1 111 ? 15.828 11.123 -11.936 1.00 97.81 111 LYS A CA 1
ATOM 841 C C . LYS A 1 111 ? 16.051 9.658 -12.321 1.00 97.81 111 LYS A C 1
ATOM 843 O O . LYS A 1 111 ? 15.501 9.216 -13.328 1.00 97.81 111 LYS A O 1
ATOM 848 N N . LYS A 1 112 ? 16.835 8.901 -11.538 1.00 98.38 112 LYS A N 1
ATOM 849 C CA . LYS A 1 112 ? 16.995 7.447 -11.738 1.00 98.38 112 LYS A CA 1
ATOM 850 C C . LYS A 1 112 ? 15.649 6.725 -11.587 1.00 98.38 112 LYS A C 1
ATOM 852 O O . LYS A 1 112 ? 15.358 5.831 -12.381 1.00 98.38 112 LYS A O 1
ATOM 857 N N . ALA A 1 113 ? 14.836 7.120 -10.608 1.00 98.69 113 ALA A N 1
ATOM 858 C CA . ALA A 1 113 ? 13.514 6.555 -10.370 1.00 98.69 113 ALA A CA 1
ATOM 859 C C . ALA A 1 113 ? 12.582 6.805 -11.560 1.00 98.69 113 ALA A C 1
ATOM 861 O O . ALA A 1 113 ? 12.073 5.845 -12.135 1.00 98.69 113 ALA A O 1
ATOM 862 N N . LEU A 1 114 ? 12.457 8.065 -11.998 1.00 98.75 114 LEU A N 1
ATOM 863 C CA . LEU A 1 114 ? 11.656 8.443 -13.165 1.00 98.75 114 LEU A CA 1
ATOM 864 C C . LEU A 1 114 ? 12.043 7.636 -14.406 1.00 98.75 114 LEU A C 1
ATOM 866 O O . LEU A 1 114 ? 11.180 7.031 -15.035 1.00 98.75 114 LEU A O 1
ATOM 870 N N . HIS A 1 115 ? 13.339 7.579 -14.723 1.00 98.69 115 HIS A N 1
ATOM 871 C CA . HIS A 1 115 ? 13.833 6.813 -15.868 1.00 98.69 115 HIS A CA 1
ATOM 872 C C . HIS A 1 115 ? 13.441 5.332 -15.780 1.00 98.69 115 HIS A C 1
ATOM 874 O O . HIS A 1 115 ? 13.062 4.732 -16.780 1.00 98.69 115 HIS A O 1
ATOM 880 N N . SER A 1 116 ? 13.523 4.732 -14.591 1.00 98.88 116 SER A N 1
ATOM 881 C CA . SER A 1 116 ? 13.218 3.308 -14.414 1.00 98.88 116 SER A CA 1
ATOM 882 C C . SER A 1 116 ? 11.712 3.034 -14.535 1.00 98.88 116 SER A C 1
ATOM 884 O O . SER A 1 116 ? 11.320 2.084 -15.208 1.00 98.88 116 SER A O 1
ATOM 886 N N . PHE A 1 117 ? 10.855 3.910 -13.993 1.00 98.88 117 PHE A N 1
ATOM 887 C CA . PHE A 1 117 ? 9.403 3.819 -14.193 1.00 98.88 117 PHE A CA 1
ATOM 888 C C . PHE A 1 117 ? 9.000 4.007 -15.658 1.00 98.88 117 PHE A C 1
ATOM 890 O O . PHE A 1 117 ? 8.195 3.235 -16.175 1.00 98.88 117 PHE A O 1
ATOM 897 N N . GLN A 1 118 ? 9.588 4.989 -16.349 1.00 98.88 118 GLN A N 1
ATOM 898 C CA . GLN A 1 118 ? 9.380 5.176 -17.787 1.00 98.88 118 GLN A CA 1
ATOM 899 C C . GLN A 1 118 ? 9.796 3.927 -18.560 1.00 98.88 118 GLN A C 1
ATOM 901 O O . GLN A 1 118 ? 9.033 3.442 -19.390 1.00 98.88 118 GLN A O 1
ATOM 906 N N . ARG A 1 119 ? 10.958 3.351 -18.231 1.00 98.81 119 ARG A N 1
ATOM 907 C CA . ARG A 1 119 ? 11.454 2.150 -18.897 1.00 98.81 119 ARG A CA 1
ATOM 908 C C . ARG A 1 119 ? 10.541 0.939 -18.694 1.00 98.81 119 ARG A C 1
ATOM 910 O O . ARG A 1 119 ? 10.325 0.198 -19.647 1.00 98.81 119 ARG A O 1
ATOM 917 N N . ALA A 1 120 ? 9.983 0.756 -17.497 1.00 98.88 120 ALA A N 1
ATOM 918 C CA . ALA A 1 120 ? 9.007 -0.302 -17.234 1.00 98.88 120 ALA A CA 1
ATOM 919 C C . ALA A 1 120 ? 7.747 -0.148 -18.108 1.00 98.88 120 ALA A C 1
ATOM 921 O O . ALA A 1 120 ? 7.313 -1.111 -18.735 1.00 98.88 120 ALA A O 1
ATOM 922 N N . VAL A 1 121 ? 7.208 1.073 -18.227 1.00 98.88 121 VAL A N 1
ATOM 923 C CA . VAL A 1 121 ? 6.042 1.368 -19.087 1.00 98.88 121 VAL A CA 1
ATOM 924 C C . VAL A 1 121 ? 6.370 1.242 -20.580 1.00 98.88 121 VAL A C 1
ATOM 926 O O . VAL A 1 121 ? 5.523 0.812 -21.355 1.00 98.88 121 VAL A O 1
ATOM 929 N N . GLU A 1 122 ? 7.581 1.598 -21.011 1.00 98.75 122 GLU A N 1
ATOM 930 C CA . GLU A 1 122 ? 8.023 1.399 -22.399 1.00 98.75 122 GLU A CA 1
ATOM 931 C C . GLU A 1 122 ? 8.113 -0.081 -22.781 1.00 98.75 122 GLU A C 1
ATOM 933 O O . GLU A 1 122 ? 7.788 -0.444 -23.911 1.00 98.75 122 GLU A O 1
ATOM 938 N N . LEU A 1 123 ? 8.605 -0.916 -21.861 1.00 98.75 123 LEU A N 1
ATOM 939 C CA . LEU A 1 123 ? 8.753 -2.355 -22.063 1.00 98.75 123 LEU A CA 1
ATOM 940 C C . LEU A 1 123 ? 7.397 -3.064 -22.052 1.00 98.75 123 LEU A C 1
ATOM 942 O O . LEU A 1 123 ? 7.135 -3.891 -22.922 1.00 98.75 123 LEU A O 1
ATOM 946 N N . GLU A 1 124 ? 6.530 -2.702 -21.107 1.00 98.69 124 GLU A N 1
ATOM 947 C CA . GLU A 1 124 ? 5.207 -3.299 -20.936 1.00 98.69 124 GLU A CA 1
ATOM 948 C C . GLU A 1 124 ? 4.119 -2.222 -20.783 1.00 98.69 124 GLU A C 1
ATOM 950 O O . GLU A 1 124 ? 3.637 -1.936 -19.681 1.00 98.69 124 GLU A O 1
ATOM 955 N N . PRO A 1 125 ? 3.681 -1.612 -21.899 1.00 98.56 125 PRO A N 1
ATOM 956 C CA . PRO A 1 125 ? 2.732 -0.502 -21.872 1.00 98.56 125 PRO A CA 1
ATOM 957 C C . PRO A 1 125 ? 1.311 -0.910 -21.470 1.00 98.56 125 PRO A C 1
ATOM 959 O O . PRO A 1 125 ? 0.479 -0.038 -21.235 1.00 98.56 125 PRO A O 1
ATOM 962 N N . GLU A 1 126 ? 0.983 -2.194 -21.406 1.00 98.31 126 GLU A N 1
ATOM 963 C CA . GLU A 1 126 ? -0.351 -2.663 -21.005 1.00 98.31 126 GLU A CA 1
ATOM 964 C C . GLU A 1 126 ? -0.412 -3.052 -19.516 1.00 98.31 126 GLU A C 1
ATOM 966 O O . GLU A 1 126 ? -1.485 -3.360 -18.995 1.00 98.31 126 GLU A O 1
ATOM 971 N N . THR A 1 127 ? 0.712 -2.962 -18.793 1.00 98.50 127 THR A N 1
ATOM 972 C CA . THR A 1 127 ? 0.786 -3.285 -17.365 1.00 98.50 127 THR A CA 1
ATOM 973 C C . THR A 1 127 ? 0.323 -2.094 -16.519 1.00 98.50 127 THR A C 1
ATOM 975 O O . THR A 1 127 ? 1.052 -1.121 -16.303 1.00 98.50 127 THR A O 1
ATOM 978 N N . VAL A 1 128 ? -0.911 -2.177 -16.002 1.00 98.38 128 VAL A N 1
ATOM 979 C CA . VAL A 1 128 ? -1.546 -1.132 -15.169 1.00 98.38 128 VAL A CA 1
ATOM 980 C C . VAL A 1 128 ? -0.669 -0.721 -13.983 1.00 98.38 128 VAL A C 1
ATOM 982 O O . VAL A 1 128 ? -0.523 0.473 -13.725 1.00 98.38 128 VAL A O 1
ATOM 985 N N . LEU A 1 129 ? -0.037 -1.686 -13.306 1.00 98.00 129 LEU A N 1
ATOM 986 C CA . LEU A 1 129 ? 0.844 -1.438 -12.159 1.00 98.00 129 LEU A CA 1
ATOM 987 C C . LEU A 1 129 ? 1.990 -0.470 -12.500 1.00 98.00 129 LEU A C 1
ATOM 989 O O . LEU A 1 129 ? 2.283 0.449 -11.734 1.00 98.00 129 LEU A O 1
ATOM 993 N N . TYR A 1 130 ? 2.619 -0.630 -13.666 1.00 98.75 130 TYR A N 1
ATOM 994 C CA . TYR A 1 130 ? 3.758 0.202 -14.064 1.00 98.75 130 TYR A CA 1
ATOM 995 C C . TYR A 1 130 ? 3.320 1.624 -14.393 1.00 98.75 130 TYR A C 1
ATOM 997 O O . TYR A 1 130 ? 3.974 2.588 -13.988 1.00 98.75 130 TYR A O 1
ATOM 1005 N N . ARG A 1 131 ? 2.158 1.770 -15.040 1.00 98.81 131 ARG A N 1
ATOM 1006 C CA . ARG A 1 131 ? 1.550 3.084 -15.278 1.00 98.81 131 ARG A CA 1
ATOM 1007 C C . ARG A 1 131 ? 1.157 3.777 -13.983 1.00 98.81 131 ARG A C 1
ATOM 1009 O O . ARG A 1 131 ? 1.384 4.974 -13.859 1.00 98.81 131 ARG A O 1
ATOM 1016 N N . GLN A 1 132 ? 0.623 3.038 -13.011 1.00 98.69 132 GLN A N 1
ATOM 1017 C CA . GLN A 1 132 ? 0.303 3.573 -11.688 1.00 98.69 132 GLN A CA 1
ATOM 1018 C C . GLN A 1 132 ? 1.554 4.051 -10.947 1.00 98.69 132 GLN A C 1
ATOM 1020 O O . GLN A 1 132 ? 1.521 5.126 -10.355 1.00 98.69 132 GLN A O 1
ATOM 1025 N N . GLY A 1 133 ? 2.669 3.315 -11.011 1.00 98.56 133 GLY A N 1
ATOM 1026 C CA . GLY A 1 133 ? 3.929 3.778 -10.421 1.00 98.56 133 GLY A CA 1
ATOM 1027 C C . GLY A 1 133 ? 4.479 5.032 -11.101 1.00 98.56 133 GLY A C 1
ATOM 1028 O O . GLY A 1 133 ? 4.871 5.973 -10.413 1.00 98.56 133 GLY A O 1
ATOM 1029 N N . LEU A 1 134 ? 4.440 5.093 -12.437 1.00 98.88 134 LEU A N 1
ATOM 1030 C CA . LEU A 1 134 ? 4.858 6.282 -13.184 1.00 98.88 134 LEU A CA 1
ATOM 1031 C C . LEU A 1 134 ? 3.957 7.494 -12.886 1.00 98.88 134 LEU A C 1
ATOM 1033 O O . LEU A 1 134 ? 4.460 8.580 -12.604 1.00 98.88 134 LEU A O 1
ATOM 1037 N N . MET A 1 135 ? 2.636 7.298 -12.876 1.00 98.81 135 MET A N 1
ATOM 1038 C CA . MET A 1 135 ? 1.657 8.301 -12.447 1.00 98.81 135 MET A CA 1
ATOM 1039 C C . MET A 1 135 ? 1.962 8.791 -11.029 1.00 98.81 135 MET A C 1
ATOM 1041 O O . MET A 1 135 ? 2.058 9.991 -10.800 1.00 98.81 135 MET A O 1
ATOM 1045 N N . GLY A 1 136 ? 2.155 7.871 -10.081 1.00 98.44 136 GLY A N 1
ATOM 1046 C CA . GLY A 1 136 ? 2.458 8.196 -8.690 1.00 98.44 136 GLY A CA 1
ATOM 1047 C C . GLY A 1 136 ? 3.748 9.001 -8.543 1.00 98.44 136 GLY A C 1
ATOM 1048 O O . GLY A 1 136 ? 3.781 9.958 -7.772 1.00 98.44 136 GLY A O 1
ATOM 1049 N N . PHE A 1 137 ? 4.785 8.680 -9.324 1.00 98.62 137 PHE A N 1
ATOM 1050 C CA . PHE A 1 137 ? 6.004 9.486 -9.371 1.00 98.62 137 PHE A CA 1
ATOM 1051 C C . PHE A 1 137 ? 5.710 10.911 -9.849 1.00 98.62 137 PHE A C 1
ATOM 1053 O O . PHE A 1 137 ? 6.135 11.871 -9.205 1.00 98.62 137 PHE A O 1
ATOM 1060 N N . TYR A 1 138 ? 4.961 11.054 -10.946 1.00 98.81 138 TYR A N 1
ATOM 1061 C CA . TYR A 1 138 ? 4.601 12.360 -11.490 1.00 98.81 138 TYR A CA 1
ATOM 1062 C C . TYR A 1 138 ? 3.778 13.216 -10.520 1.00 98.81 138 TYR A C 1
ATOM 1064 O O . TYR A 1 138 ? 4.008 14.422 -10.454 1.00 98.81 138 TYR A O 1
ATOM 1072 N N . LEU A 1 139 ? 2.880 12.600 -9.744 1.00 98.38 139 LEU A N 1
ATOM 1073 C CA . LEU A 1 139 ? 2.076 13.278 -8.722 1.00 98.38 139 LEU A CA 1
ATOM 1074 C C . LEU A 1 139 ? 2.894 13.691 -7.488 1.00 98.38 139 LEU A C 1
ATOM 1076 O O . LEU A 1 139 ? 2.629 14.733 -6.893 1.00 98.38 139 LEU A O 1
ATOM 1080 N N . ALA A 1 140 ? 3.855 12.864 -7.063 1.00 96.31 140 ALA A N 1
ATOM 1081 C CA . ALA A 1 140 ? 4.535 13.037 -5.777 1.00 96.31 140 ALA A CA 1
ATOM 1082 C C . ALA A 1 140 ? 5.848 13.831 -5.861 1.00 96.31 140 ALA A C 1
ATOM 1084 O O . ALA A 1 140 ? 6.218 14.522 -4.907 1.00 96.31 140 ALA A O 1
ATOM 1085 N N . ALA A 1 141 ? 6.596 13.711 -6.961 1.00 95.88 141 ALA A N 1
ATOM 1086 C CA . ALA A 1 141 ? 7.900 14.351 -7.083 1.00 95.88 141 ALA A CA 1
ATOM 1087 C C . ALA A 1 141 ? 7.766 15.874 -7.296 1.00 95.88 141 ALA A C 1
ATOM 1089 O O . ALA A 1 141 ? 6.850 16.340 -7.969 1.00 95.88 141 ALA A O 1
ATOM 1090 N N . PRO A 1 142 ? 8.707 16.699 -6.803 1.00 93.38 142 PRO A N 1
ATOM 1091 C CA . PRO A 1 142 ? 8.771 18.104 -7.194 1.00 93.38 142 PRO A CA 1
ATOM 1092 C C . PRO A 1 142 ? 9.028 18.261 -8.700 1.00 93.38 142 PRO A C 1
ATOM 1094 O O . PRO A 1 142 ? 9.784 17.483 -9.284 1.00 93.38 142 PRO A O 1
ATOM 1097 N N . GLY A 1 143 ? 8.530 19.338 -9.316 1.00 95.88 143 GLY A N 1
ATOM 1098 C CA . GLY A 1 143 ? 8.737 19.591 -10.753 1.00 95.88 143 GLY A CA 1
ATOM 1099 C C . GLY A 1 143 ? 10.209 19.620 -11.186 1.00 95.88 143 GLY A C 1
ATOM 1100 O O . GLY A 1 143 ? 10.578 19.081 -12.225 1.00 95.88 143 GLY A O 1
ATOM 1101 N N . ILE A 1 144 ? 11.104 20.143 -10.339 1.00 93.81 144 ILE A N 1
ATOM 1102 C CA . ILE A 1 144 ? 12.559 20.130 -10.599 1.00 93.81 144 ILE A CA 1
ATOM 1103 C C . ILE A 1 144 ? 1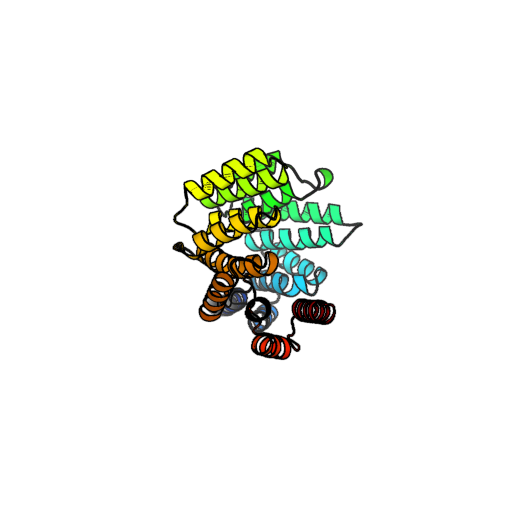3.159 18.717 -10.665 1.00 93.81 144 ILE A C 1
ATOM 1105 O O . ILE A 1 144 ? 14.222 18.528 -11.259 1.00 93.81 144 ILE A O 1
ATOM 1109 N N . ALA A 1 145 ? 12.496 17.746 -10.038 1.00 94.31 145 ALA A N 1
ATOM 1110 C CA . ALA A 1 145 ? 12.880 16.344 -9.980 1.00 94.31 145 ALA A CA 1
ATOM 1111 C C . ALA A 1 145 ? 12.133 15.477 -11.007 1.00 94.31 145 ALA A C 1
ATOM 1113 O O . ALA A 1 145 ? 12.414 14.285 -11.094 1.00 94.31 145 ALA A O 1
ATOM 1114 N N . GLY A 1 146 ? 11.253 16.085 -11.811 1.00 95.94 146 GLY A N 1
ATOM 1115 C CA . GLY A 1 146 ? 10.502 15.420 -12.870 1.00 95.94 146 GLY A CA 1
ATOM 1116 C C . GLY A 1 146 ? 9.052 15.089 -12.522 1.00 95.94 146 GLY A C 1
ATOM 1117 O O . GLY A 1 146 ? 8.447 14.323 -13.261 1.00 95.94 146 GLY A O 1
ATOM 1118 N N . GLY A 1 147 ? 8.502 15.633 -11.430 1.00 97.94 147 GLY A N 1
ATOM 1119 C CA . GLY A 1 147 ? 7.054 15.615 -11.209 1.00 97.94 147 GLY A CA 1
ATOM 1120 C C . GLY A 1 147 ? 6.320 16.476 -12.233 1.00 97.94 147 GLY A C 1
ATOM 1121 O O . GLY A 1 147 ? 6.825 17.529 -12.628 1.00 97.94 147 GLY A O 1
ATOM 1122 N N . ASP A 1 148 ? 5.152 16.026 -12.678 1.00 98.50 148 ASP A N 1
ATOM 1123 C CA . ASP A 1 148 ? 4.413 16.674 -13.760 1.00 98.50 148 ASP A CA 1
ATOM 1124 C C . ASP A 1 148 ? 2.939 16.238 -13.761 1.00 98.50 148 ASP A C 1
ATOM 1126 O O . ASP A 1 148 ? 2.608 15.096 -14.079 1.00 98.50 148 ASP A O 1
ATOM 1130 N N . MET A 1 149 ? 2.036 17.153 -13.407 1.00 98.19 149 MET A N 1
ATOM 1131 C CA . MET A 1 149 ? 0.603 16.850 -13.324 1.00 98.19 149 MET A CA 1
ATOM 1132 C C . MET A 1 149 ? -0.013 16.533 -14.693 1.00 98.19 149 MET A C 1
ATOM 1134 O O . MET A 1 149 ? -0.900 15.687 -14.775 1.00 98.19 149 MET A O 1
ATOM 1138 N N . GLU A 1 150 ? 0.458 17.148 -15.780 1.00 98.56 150 GLU A N 1
ATOM 1139 C CA . GLU A 1 150 ? -0.081 16.866 -17.115 1.00 98.56 150 GLU A CA 1
ATOM 1140 C C . GLU A 1 150 ? 0.283 15.437 -17.537 1.00 98.56 150 GLU A C 1
ATOM 1142 O O . GLU A 1 150 ? -0.590 14.674 -17.956 1.00 98.56 150 GLU A O 1
ATOM 1147 N N . LEU A 1 151 ? 1.534 15.024 -17.311 1.00 98.75 151 LEU A N 1
ATOM 1148 C CA . LEU A 1 151 ? 1.969 13.649 -17.582 1.00 98.75 151 LEU A CA 1
ATOM 1149 C C . LEU A 1 151 ? 1.317 12.625 -16.642 1.00 98.75 151 LEU A C 1
ATOM 1151 O O . LEU A 1 151 ? 1.033 11.499 -17.059 1.00 98.75 151 LEU A O 1
ATOM 1155 N N . ALA A 1 152 ? 1.035 12.992 -15.387 1.00 98.81 152 ALA A N 1
ATOM 1156 C CA . ALA A 1 152 ? 0.245 12.146 -14.494 1.00 98.81 152 ALA A CA 1
ATOM 1157 C C . ALA A 1 152 ? -1.164 11.910 -15.057 1.00 98.81 152 ALA A C 1
ATOM 1159 O O . ALA A 1 152 ? -1.635 10.771 -15.078 1.00 98.81 152 ALA A O 1
ATOM 1160 N N . TRP A 1 153 ? -1.818 12.961 -15.560 1.00 98.75 153 TRP A N 1
ATOM 1161 C CA . TRP A 1 153 ? -3.141 12.855 -16.171 1.00 98.75 153 TRP A CA 1
ATOM 1162 C C . TRP A 1 153 ? -3.137 11.996 -17.442 1.00 98.75 153 TRP A C 1
ATOM 1164 O O . TRP A 1 153 ? -4.055 11.201 -17.649 1.00 98.75 153 TRP A O 1
ATOM 1174 N N . GLU A 1 154 ? -2.089 12.074 -18.266 1.00 98.75 154 GLU A N 1
ATOM 1175 C CA . GLU A 1 154 ? -1.920 11.157 -19.401 1.00 98.75 154 GLU A CA 1
ATOM 1176 C C . GLU A 1 154 ? -1.905 9.691 -18.940 1.00 98.75 154 GLU A C 1
ATOM 1178 O O . GLU A 1 154 ? -2.586 8.849 -19.529 1.00 98.75 154 GLU A O 1
ATOM 1183 N N . GLN A 1 155 ? -1.206 9.373 -17.842 1.00 98.81 155 GLN A N 1
ATOM 1184 C CA . GLN A 1 155 ? -1.227 8.013 -17.295 1.00 98.81 155 GLN A CA 1
ATOM 1185 C C . GLN A 1 155 ? -2.614 7.610 -16.780 1.00 98.81 155 GLN A C 1
ATOM 1187 O O . GLN A 1 155 ? -3.020 6.476 -17.026 1.00 98.81 155 GLN A O 1
ATOM 1192 N N . VAL A 1 156 ? -3.374 8.512 -16.141 1.00 98.88 156 VAL A N 1
ATOM 1193 C CA . VAL A 1 156 ? -4.777 8.247 -15.750 1.00 98.88 156 VAL A CA 1
ATOM 1194 C C . VAL A 1 156 ? -5.603 7.820 -16.967 1.00 98.88 156 VAL A C 1
ATOM 1196 O O . VAL A 1 156 ? -6.326 6.822 -16.915 1.00 98.88 156 VAL A O 1
ATOM 1199 N N . GLN A 1 157 ? -5.464 8.538 -18.084 1.00 98.75 157 GLN A N 1
ATOM 1200 C CA . GLN A 1 157 ? -6.187 8.237 -19.319 1.00 98.75 157 GLN A CA 1
ATOM 1201 C C . GLN A 1 157 ? -5.781 6.890 -19.923 1.00 98.75 157 GLN A C 1
ATOM 1203 O O . GLN A 1 157 ? -6.651 6.149 -20.380 1.00 98.75 157 GLN A O 1
ATOM 1208 N N . GLU A 1 158 ? -4.490 6.551 -19.926 1.00 98.69 158 GLU A N 1
ATOM 1209 C CA . GLU A 1 158 ? -4.028 5.248 -20.416 1.00 98.69 158 GLU A CA 1
ATOM 1210 C C . GLU A 1 158 ? -4.475 4.096 -19.507 1.00 98.69 158 GLU A C 1
ATOM 1212 O O . GLU A 1 158 ? -4.942 3.073 -20.004 1.00 98.69 158 GLU A O 1
ATOM 1217 N N . ILE A 1 159 ? -4.424 4.268 -18.183 1.00 98.81 159 ILE A N 1
ATOM 1218 C CA . ILE A 1 159 ? -4.917 3.266 -17.228 1.00 98.81 159 ILE A CA 1
ATOM 1219 C C . ILE A 1 159 ? -6.411 3.007 -17.457 1.00 98.81 159 ILE A C 1
ATOM 1221 O O . ILE A 1 159 ? -6.822 1.852 -17.520 1.00 98.81 159 ILE A O 1
ATOM 1225 N N . ALA A 1 160 ? -7.215 4.056 -17.652 1.00 98.38 160 ALA A N 1
ATOM 1226 C CA . ALA A 1 160 ? -8.653 3.922 -17.888 1.00 98.38 160 ALA A CA 1
ATOM 1227 C C . ALA A 1 160 ? -9.007 3.170 -19.184 1.00 98.38 160 ALA A C 1
ATOM 1229 O O . ALA A 1 160 ? -10.084 2.579 -19.267 1.00 98.38 160 ALA A O 1
ATOM 1230 N N . LYS A 1 161 ? -8.122 3.173 -20.192 1.00 98.38 161 LYS A N 1
ATOM 1231 C CA . LYS A 1 161 ? -8.296 2.375 -21.419 1.00 98.38 161 LYS A CA 1
ATOM 1232 C C . LYS A 1 161 ? -8.029 0.888 -21.190 1.00 98.38 161 LYS A C 1
ATOM 1234 O O . LYS A 1 161 ? -8.637 0.068 -21.872 1.00 98.38 161 LYS A O 1
ATOM 1239 N N . LEU A 1 162 ? -7.110 0.562 -20.281 1.00 98.06 162 LEU A N 1
ATOM 1240 C CA . LEU A 1 162 ? -6.715 -0.812 -19.964 1.00 98.06 162 LEU A CA 1
ATOM 1241 C C . LEU A 1 162 ? -7.697 -1.465 -18.988 1.00 98.06 162 LEU A C 1
ATOM 1243 O O . LEU A 1 162 ? -8.128 -2.593 -19.204 1.00 98.06 162 LEU A O 1
ATOM 1247 N N . ASP A 1 163 ? -8.060 -0.742 -17.929 1.00 96.94 163 ASP A N 1
ATOM 1248 C CA . ASP A 1 163 ? -8.975 -1.209 -16.894 1.00 96.94 163 ASP A CA 1
ATOM 1249 C C . ASP A 1 163 ? -9.787 -0.041 -16.321 1.00 96.94 163 ASP A C 1
ATOM 1251 O O . ASP A 1 163 ? -9.249 0.878 -15.698 1.00 96.94 163 ASP A O 1
ATOM 1255 N N . ALA A 1 164 ? -11.109 -0.090 -16.499 1.00 94.81 164 ALA A N 1
ATOM 1256 C CA . ALA A 1 164 ? -12.007 0.989 -16.094 1.00 94.81 164 ALA A CA 1
ATOM 1257 C C . ALA A 1 164 ? -11.966 1.247 -14.577 1.00 94.81 164 ALA A C 1
ATOM 1259 O O . ALA A 1 164 ? -11.934 2.402 -14.146 1.00 94.81 164 ALA A O 1
ATOM 1260 N N . ARG A 1 165 ? -11.906 0.181 -13.765 1.00 94.75 165 ARG A N 1
ATOM 1261 C CA . ARG A 1 165 ? -11.844 0.272 -12.297 1.00 94.75 165 ARG A CA 1
ATOM 1262 C C . ARG A 1 165 ? -10.550 0.938 -11.840 1.00 94.75 165 ARG A C 1
ATOM 1264 O O . ARG A 1 165 ? -10.583 1.862 -11.029 1.00 94.75 165 ARG A O 1
ATOM 1271 N N . SER A 1 166 ? -9.409 0.513 -12.377 1.00 97.00 166 SER A N 1
ATOM 1272 C CA . SER A 1 166 ? -8.117 1.137 -12.084 1.00 97.00 166 SER A CA 1
ATOM 1273 C C . SER A 1 166 ? -8.041 2.567 -12.603 1.00 97.00 166 SER A C 1
ATOM 1275 O O . SER A 1 166 ? -7.443 3.398 -11.928 1.00 97.00 166 SER A O 1
ATOM 1277 N N . GLY A 1 167 ? -8.686 2.878 -13.730 1.00 98.06 167 GLY A N 1
ATOM 1278 C CA . GLY A 1 167 ? -8.785 4.239 -14.257 1.00 98.06 167 GLY A CA 1
ATOM 1279 C C . GLY A 1 167 ? -9.517 5.184 -13.311 1.00 98.06 167 GLY A C 1
ATOM 1280 O O . GLY A 1 167 ? -9.033 6.278 -13.039 1.00 98.06 167 GLY A O 1
ATOM 1281 N N . MET A 1 168 ? -10.643 4.743 -12.742 1.00 97.69 168 MET A N 1
ATOM 1282 C CA . MET A 1 168 ? -11.376 5.529 -11.742 1.00 97.69 168 MET A CA 1
ATOM 1283 C C . MET A 1 168 ? -10.556 5.756 -10.472 1.00 97.69 168 MET A C 1
ATOM 1285 O O . MET A 1 168 ? -10.582 6.845 -9.908 1.00 97.69 168 MET A O 1
ATOM 1289 N N . ILE A 1 169 ? -9.806 4.749 -10.025 1.00 97.25 169 ILE A N 1
ATOM 1290 C CA . ILE A 1 169 ? -8.951 4.876 -8.838 1.00 97.25 169 ILE A CA 1
ATOM 1291 C C . ILE A 1 169 ? -7.776 5.823 -9.113 1.00 97.25 169 ILE A C 1
ATOM 1293 O O . ILE A 1 169 ? -7.523 6.718 -8.313 1.00 97.25 169 ILE A O 1
ATOM 1297 N N . ALA A 1 170 ? -7.139 5.702 -10.278 1.00 98.56 170 ALA A N 1
ATOM 1298 C CA . ALA A 1 170 ? -6.093 6.614 -10.733 1.00 98.56 170 ALA A CA 1
ATOM 1299 C C . ALA A 1 170 ? -6.593 8.067 -10.821 1.00 98.56 170 ALA A C 1
ATOM 1301 O O . ALA A 1 170 ? -5.913 8.990 -10.379 1.00 98.56 170 ALA A O 1
ATOM 1302 N N . GLU A 1 171 ? -7.812 8.276 -11.324 1.00 98.62 171 GLU A N 1
ATOM 1303 C CA . GLU A 1 171 ? -8.445 9.594 -11.353 1.00 98.62 171 GLU A CA 1
ATOM 1304 C C . GLU A 1 171 ? -8.693 10.148 -9.943 1.00 98.62 171 GLU A C 1
ATOM 1306 O O . GLU A 1 171 ? -8.415 11.316 -9.684 1.00 98.62 171 GLU A O 1
ATOM 1311 N N . LEU A 1 172 ? -9.178 9.327 -9.009 1.00 98.25 172 LEU A N 1
ATOM 1312 C CA . LEU A 1 172 ? -9.366 9.742 -7.616 1.00 98.25 172 LEU A CA 1
ATOM 1313 C C . LEU A 1 172 ? -8.041 10.139 -6.949 1.00 98.25 172 LEU A C 1
ATOM 1315 O O . LEU A 1 172 ? -8.003 11.124 -6.209 1.00 98.25 172 LEU A 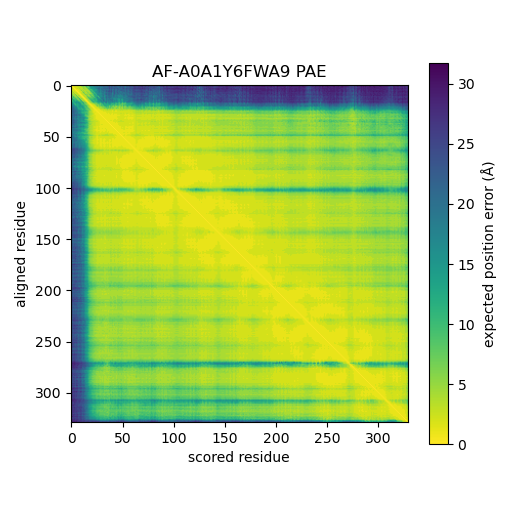O 1
ATOM 1319 N N . ASP A 1 173 ? -6.961 9.407 -7.216 1.00 98.00 173 ASP A N 1
ATOM 1320 C CA . ASP A 1 173 ? -5.632 9.727 -6.691 1.00 98.00 173 ASP A CA 1
ATOM 1321 C C . ASP A 1 173 ? -5.072 11.019 -7.299 1.00 98.00 173 ASP A C 1
ATOM 1323 O O . ASP A 1 173 ? -4.551 11.860 -6.563 1.00 98.00 173 ASP A O 1
ATOM 1327 N N . TYR A 1 174 ? -5.265 11.232 -8.605 1.00 98.69 174 TYR A N 1
ATOM 1328 C CA . TYR A 1 174 ? -4.938 12.490 -9.277 1.00 98.69 174 TYR A CA 1
ATOM 1329 C C . TYR A 1 174 ? -5.685 13.675 -8.653 1.00 98.69 174 TYR A C 1
ATOM 1331 O O . TYR A 1 174 ? -5.068 14.664 -8.268 1.00 98.69 174 TYR A O 1
ATOM 1339 N N . LEU A 1 175 ? -7.011 13.571 -8.505 1.00 98.44 175 LEU A N 1
ATOM 1340 C CA . LEU A 1 175 ? -7.842 14.656 -7.970 1.00 98.44 175 LEU A CA 1
ATOM 1341 C C . LEU A 1 175 ? -7.463 15.014 -6.531 1.00 98.44 175 LEU A C 1
ATOM 1343 O O . LEU A 1 175 ? -7.535 16.181 -6.152 1.00 98.44 175 LEU A O 1
ATOM 1347 N N . ARG A 1 176 ? -7.051 14.019 -5.737 1.00 96.06 176 ARG A N 1
ATOM 1348 C CA . ARG A 1 176 ? -6.543 14.239 -4.381 1.00 96.06 176 ARG A CA 1
ATOM 1349 C C . ARG A 1 176 ? -5.202 14.974 -4.396 1.00 96.06 176 ARG A C 1
ATOM 1351 O O . ARG A 1 176 ? -5.012 15.880 -3.594 1.00 96.06 176 ARG A O 1
ATOM 1358 N N . ALA A 1 177 ? -4.285 14.586 -5.280 1.00 96.69 177 ALA A N 1
ATOM 1359 C CA . ALA A 1 177 ? -2.977 15.228 -5.409 1.00 96.69 177 ALA A CA 1
ATOM 1360 C C . ALA A 1 177 ? -3.075 16.670 -5.940 1.00 96.69 177 ALA A C 1
ATOM 1362 O O . ALA A 1 177 ? -2.317 17.530 -5.502 1.00 96.69 177 ALA A O 1
ATOM 1363 N N . ASP A 1 178 ? -4.038 16.940 -6.825 1.00 96.62 178 ASP A N 1
ATOM 1364 C CA . ASP A 1 178 ? -4.317 18.270 -7.388 1.00 96.62 178 ASP A CA 1
ATOM 1365 C C . ASP A 1 178 ? -5.207 19.154 -6.488 1.00 96.62 178 ASP A C 1
ATOM 1367 O O . ASP A 1 178 ? -5.628 20.235 -6.895 1.00 96.62 178 ASP A O 1
ATOM 1371 N N . ASP A 1 179 ? -5.538 18.693 -5.275 1.00 95.69 179 ASP A N 1
ATOM 1372 C CA . ASP A 1 179 ? -6.384 19.400 -4.297 1.00 95.69 179 ASP A CA 1
ATOM 1373 C C . ASP A 1 179 ? -7.792 19.767 -4.829 1.00 95.69 179 ASP A C 1
ATOM 1375 O O . ASP A 1 179 ? -8.428 20.743 -4.423 1.00 95.69 179 ASP A O 1
ATOM 1379 N N . GLN A 1 180 ? -8.335 18.960 -5.748 1.00 97.19 180 GLN A N 1
ATOM 1380 C CA . GLN A 1 180 ? -9.666 19.155 -6.335 1.00 97.19 180 GLN A CA 1
ATOM 1381 C C . GLN A 1 180 ? -10.772 18.494 -5.496 1.00 97.19 180 GLN A C 1
ATOM 1383 O O . GLN A 1 180 ? -11.549 17.671 -5.992 1.00 97.19 180 GLN A O 1
ATOM 1388 N N . GLN A 1 181 ? -10.875 18.864 -4.217 1.00 95.00 181 GLN A N 1
ATOM 1389 C CA . GLN A 1 181 ? -11.704 18.160 -3.229 1.00 95.00 181 GLN A CA 1
ATOM 1390 C C . GLN A 1 181 ? -13.187 18.021 -3.623 1.00 95.00 181 GLN A C 1
ATOM 1392 O O . GLN A 1 181 ? -13.779 16.954 -3.460 1.00 95.00 181 GLN A O 1
ATOM 1397 N N . GLU A 1 182 ? -13.808 19.064 -4.180 1.00 96.56 182 GLU A N 1
ATOM 1398 C CA . GLU A 1 182 ? -15.219 19.003 -4.597 1.00 96.56 182 GLU A CA 1
ATOM 1399 C C . GLU A 1 182 ? -15.446 17.998 -5.736 1.00 96.56 182 GLU A C 1
ATOM 1401 O O . GLU A 1 182 ? -16.444 17.268 -5.760 1.00 96.56 182 GLU A O 1
ATOM 1406 N N . ILE A 1 183 ? -14.510 17.941 -6.688 1.00 98.12 183 ILE A N 1
ATOM 1407 C CA . ILE A 1 183 ? -14.585 17.020 -7.823 1.00 98.12 183 ILE A CA 1
ATOM 1408 C C . ILE A 1 183 ? -14.277 15.601 -7.346 1.00 98.12 183 ILE A C 1
ATOM 1410 O O . ILE A 1 183 ? -15.035 14.691 -7.683 1.00 98.12 183 ILE A O 1
ATOM 1414 N N . PHE A 1 184 ? -13.258 15.431 -6.500 1.00 98.06 184 PHE A N 1
ATOM 1415 C CA . PHE A 1 184 ? -12.933 14.171 -5.835 1.00 98.06 184 PHE A CA 1
ATOM 1416 C C . PHE A 1 184 ? -14.161 13.571 -5.140 1.00 98.06 184 PHE A C 1
ATOM 1418 O O . PHE A 1 184 ? -14.546 12.444 -5.444 1.00 98.06 184 PHE A O 1
ATOM 1425 N N . GLN A 1 185 ? -14.843 14.342 -4.287 1.00 96.25 185 GLN A N 1
ATOM 1426 C CA . GLN A 1 185 ? -16.016 13.870 -3.543 1.00 96.25 185 GLN A CA 1
ATOM 1427 C C . GLN A 1 185 ? -17.162 13.434 -4.461 1.00 96.25 185 GLN A C 1
ATOM 1429 O O . GLN A 1 185 ? -17.785 12.389 -4.257 1.00 96.25 185 GLN A O 1
ATOM 1434 N N . ARG A 1 186 ? -17.428 14.211 -5.517 1.00 97.88 186 ARG A N 1
ATOM 1435 C CA . ARG A 1 186 ? -18.450 13.867 -6.511 1.00 97.88 186 ARG A CA 1
ATOM 1436 C C . ARG A 1 186 ? -18.101 12.579 -7.259 1.00 97.88 186 ARG A C 1
ATOM 1438 O O . ARG A 1 186 ? -18.982 11.738 -7.419 1.00 97.88 186 ARG A O 1
ATOM 1445 N N . ARG A 1 187 ? -16.851 12.420 -7.706 1.00 98.12 187 ARG A N 1
ATOM 1446 C CA . ARG A 1 187 ? -16.407 11.223 -8.442 1.00 98.12 187 ARG A CA 1
ATOM 1447 C C . ARG A 1 187 ? -16.347 9.989 -7.551 1.00 98.12 187 ARG A C 1
ATOM 1449 O O . ARG A 1 187 ? -16.743 8.919 -7.994 1.00 98.12 187 ARG A O 1
ATOM 1456 N N . LEU A 1 188 ? -15.942 10.130 -6.291 1.00 97.88 188 LEU A N 1
ATOM 1457 C CA . LEU A 1 188 ? -15.936 9.026 -5.332 1.00 97.88 188 LEU A CA 1
ATOM 1458 C C . LEU A 1 188 ? -17.355 8.528 -5.053 1.00 97.88 188 LEU A C 1
ATOM 1460 O O . LEU A 1 188 ? -17.604 7.325 -5.048 1.00 97.88 188 LEU A O 1
ATOM 1464 N N . LYS A 1 189 ? -18.302 9.456 -4.883 1.00 96.62 189 LYS A N 1
ATOM 1465 C CA . LYS A 1 189 ? -19.719 9.122 -4.732 1.00 96.62 189 LYS A CA 1
ATOM 1466 C C . LYS A 1 189 ? -20.264 8.394 -5.966 1.00 96.62 189 LYS A C 1
ATOM 1468 O O . LYS A 1 189 ? -20.895 7.354 -5.818 1.00 96.62 189 LYS A O 1
ATOM 1473 N N . GLU A 1 190 ? -19.995 8.914 -7.162 1.00 97.44 190 GLU A N 1
ATOM 1474 C CA . GLU A 1 190 ? -20.385 8.277 -8.426 1.00 97.44 190 GLU A CA 1
ATOM 1475 C C . GLU A 1 190 ? -19.801 6.861 -8.553 1.00 97.44 190 GLU A C 1
ATOM 1477 O O . GLU A 1 190 ? -20.505 5.942 -8.967 1.00 97.44 190 GLU A O 1
ATOM 1482 N N . ALA A 1 191 ? -18.542 6.656 -8.157 1.00 97.00 191 ALA A N 1
ATOM 1483 C CA . ALA A 1 191 ? -17.903 5.344 -8.196 1.00 97.00 191 ALA A CA 1
ATOM 1484 C C . ALA A 1 191 ? -18.600 4.335 -7.266 1.00 97.00 191 ALA A C 1
ATOM 1486 O O . ALA A 1 191 ? -18.880 3.217 -7.690 1.00 97.00 191 ALA A O 1
ATOM 1487 N N . VAL A 1 192 ? -18.971 4.743 -6.044 1.00 97.38 192 VAL A N 1
ATOM 1488 C CA . VAL A 1 192 ? -19.770 3.906 -5.125 1.00 97.38 192 VAL A CA 1
ATOM 1489 C C . VAL A 1 192 ? -21.151 3.583 -5.708 1.00 97.38 192 VAL A C 1
ATOM 1491 O O . VAL A 1 192 ? -21.618 2.457 -5.583 1.00 97.38 192 VAL A O 1
ATOM 1494 N N . GLU A 1 193 ? -21.816 4.548 -6.349 1.00 95.56 193 GLU A N 1
ATOM 1495 C CA . GLU A 1 193 ? -23.151 4.348 -6.935 1.00 95.56 193 GLU A CA 1
ATOM 1496 C C . GLU A 1 193 ? -23.130 3.433 -8.169 1.00 95.56 193 GLU A C 1
ATOM 1498 O O . GLU A 1 193 ? -24.071 2.674 -8.391 1.00 95.56 193 GLU A O 1
ATOM 1503 N N . THR A 1 194 ? -22.074 3.509 -8.979 1.00 95.38 194 THR A N 1
ATOM 1504 C CA . THR A 1 194 ? -21.959 2.771 -10.249 1.00 95.38 194 THR A CA 1
ATOM 1505 C C . THR A 1 194 ? -21.314 1.394 -10.113 1.00 95.38 194 THR A C 1
ATOM 1507 O O . THR A 1 194 ? -21.540 0.562 -10.984 1.00 95.38 194 THR A O 1
ATOM 1510 N N . HIS A 1 195 ? -20.558 1.156 -9.036 1.00 94.25 195 HIS A N 1
ATOM 1511 C CA . HIS A 1 195 ? -19.854 -0.102 -8.744 1.00 94.25 195 HIS A CA 1
ATOM 1512 C C . HIS A 1 195 ? -20.225 -0.635 -7.352 1.00 94.25 195 HIS A C 1
ATOM 1514 O O . HIS A 1 195 ? -19.385 -1.133 -6.599 1.00 94.25 195 HIS A O 1
ATOM 1520 N N . SER A 1 196 ? -21.497 -0.475 -6.982 1.00 93.88 196 SER A N 1
ATOM 1521 C CA . SER A 1 196 ? -22.043 -0.869 -5.677 1.00 93.88 196 SER A CA 1
ATOM 1522 C C . SER A 1 196 ? -21.949 -2.375 -5.375 1.00 93.88 196 SER A C 1
ATOM 1524 O O . SER A 1 196 ? -22.203 -2.797 -4.253 1.00 93.88 196 SER A O 1
ATOM 1526 N N . GLU A 1 197 ? -21.605 -3.194 -6.366 1.00 94.75 197 GLU A N 1
ATOM 1527 C CA . GLU A 1 197 ? -21.477 -4.646 -6.266 1.00 94.75 197 GLU A CA 1
ATOM 1528 C C . GLU A 1 197 ? -20.100 -5.128 -5.786 1.00 94.75 197 GLU A C 1
ATOM 1530 O O . GLU A 1 197 ? -19.957 -6.314 -5.483 1.00 94.75 197 GLU A O 1
ATOM 1535 N N . ILE A 1 198 ? -19.102 -4.237 -5.707 1.00 96.25 198 ILE A N 1
ATOM 1536 C CA . ILE A 1 198 ? -17.750 -4.557 -5.230 1.00 96.25 198 ILE A CA 1
ATOM 1537 C C . ILE A 1 198 ? -17.348 -3.705 -4.013 1.00 96.25 198 ILE A C 1
ATOM 1539 O O . ILE A 1 198 ? -17.766 -2.555 -3.881 1.00 96.25 198 ILE A O 1
ATOM 1543 N N . PRO A 1 199 ? -16.493 -4.227 -3.117 1.00 97.94 199 PRO A N 1
ATOM 1544 C CA . PRO A 1 199 ? -16.091 -3.554 -1.875 1.00 97.94 199 PRO A CA 1
ATOM 1545 C C . PRO A 1 199 ? -15.181 -2.331 -2.071 1.00 97.94 199 PRO A C 1
ATOM 1547 O O . PRO A 1 199 ? -15.096 -1.475 -1.192 1.00 97.94 199 PRO A O 1
ATOM 1550 N N . ASP A 1 200 ? -14.481 -2.240 -3.199 1.00 97.19 200 ASP A N 1
ATOM 1551 C CA . ASP A 1 200 ? -13.401 -1.284 -3.454 1.00 97.19 200 ASP A CA 1
ATOM 1552 C C . ASP A 1 200 ? -13.743 0.174 -3.162 1.00 97.19 200 ASP A C 1
ATOM 1554 O O . ASP A 1 200 ? -13.068 0.842 -2.376 1.00 97.19 200 ASP A O 1
ATOM 1558 N N . PHE A 1 201 ? -14.789 0.685 -3.808 1.00 98.00 201 PHE A N 1
ATOM 1559 C CA . PHE A 1 201 ? -15.126 2.099 -3.710 1.00 98.00 201 PHE A CA 1
ATOM 1560 C C . PHE A 1 201 ? -15.808 2.424 -2.383 1.00 98.00 201 PHE A C 1
ATOM 1562 O O . PHE A 1 201 ? -15.634 3.533 -1.880 1.00 98.00 201 PHE A O 1
ATOM 1569 N N . TYR A 1 202 ? -16.489 1.458 -1.756 1.00 98.50 202 TYR A N 1
ATOM 1570 C CA . TYR A 1 202 ? -16.943 1.591 -0.370 1.00 98.50 202 TYR A CA 1
ATOM 1571 C C . TYR A 1 202 ? -15.768 1.750 0.585 1.00 98.50 202 TYR A C 1
ATOM 1573 O O . TYR A 1 202 ? -15.785 2.639 1.434 1.00 98.50 202 TYR A O 1
ATOM 1581 N N . PHE A 1 203 ? -14.732 0.924 0.427 1.00 98.31 203 PHE A N 1
ATOM 1582 C CA . PHE A 1 203 ? -13.531 1.008 1.244 1.00 98.31 203 PHE A CA 1
ATOM 1583 C C . PHE A 1 203 ? -12.837 2.366 1.071 1.00 98.31 203 PHE A C 1
ATOM 1585 O O . PHE A 1 203 ? -12.576 3.047 2.063 1.00 98.31 203 PHE A O 1
ATOM 1592 N N . LEU A 1 204 ? -12.620 2.818 -0.170 1.00 97.75 204 LEU A N 1
ATOM 1593 C CA . LEU A 1 204 ? -12.022 4.130 -0.450 1.00 97.75 204 LEU A CA 1
ATOM 1594 C C . LEU A 1 204 ? -12.863 5.294 0.103 1.00 97.75 204 LEU A C 1
ATOM 1596 O O . LEU A 1 204 ? -12.317 6.210 0.723 1.00 97.75 204 LEU A O 1
ATOM 1600 N N . ALA A 1 205 ? -14.185 5.252 -0.076 1.00 98.38 205 ALA A N 1
ATOM 1601 C CA . ALA A 1 205 ? -15.09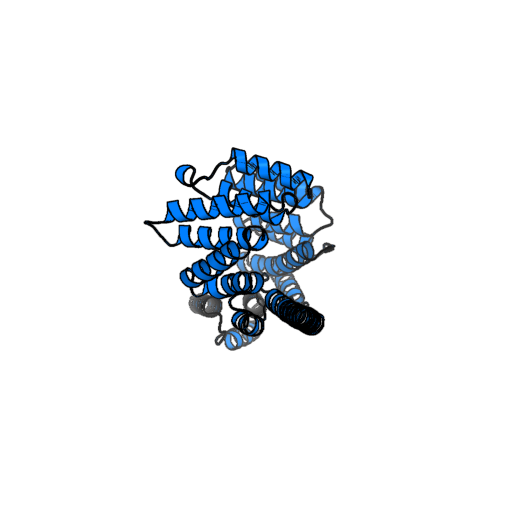3 6.261 0.461 1.00 98.38 205 ALA A CA 1
ATOM 1602 C C . ALA A 1 205 ? -15.104 6.265 1.994 1.00 98.38 205 ALA A C 1
ATOM 1604 O O . ALA A 1 205 ? -15.095 7.332 2.606 1.00 98.38 205 ALA A O 1
ATOM 1605 N N . GLY A 1 206 ? -15.067 5.088 2.621 1.00 98.38 206 GLY A N 1
ATOM 1606 C CA . GLY A 1 206 ? -14.982 4.951 4.070 1.00 98.38 206 GLY A CA 1
ATOM 1607 C C . GLY A 1 206 ? -13.678 5.523 4.626 1.00 98.38 206 GLY A C 1
ATOM 1608 O O . GLY A 1 206 ? -13.706 6.232 5.632 1.00 98.38 206 GLY A O 1
ATOM 1609 N N . LEU A 1 207 ? -12.539 5.283 3.960 1.00 97.88 207 LEU A N 1
ATOM 1610 C CA . LEU A 1 207 ? -11.249 5.871 4.343 1.00 97.88 207 LEU A CA 1
ATOM 1611 C C . LEU A 1 207 ? -11.286 7.399 4.284 1.00 97.88 207 LEU A C 1
ATOM 1613 O O . LEU A 1 207 ? -10.819 8.058 5.213 1.00 97.88 207 LEU A O 1
ATOM 1617 N N . ASN A 1 208 ? -11.862 7.960 3.219 1.00 97.06 208 ASN A N 1
ATOM 1618 C CA . ASN A 1 208 ? -12.012 9.404 3.090 1.00 97.06 208 ASN A CA 1
ATOM 1619 C C . ASN A 1 208 ? -12.934 9.983 4.181 1.00 97.06 208 ASN A C 1
ATOM 1621 O O . ASN A 1 208 ? -12.528 10.917 4.869 1.00 97.06 208 ASN A O 1
ATOM 1625 N N . ALA A 1 209 ? -14.104 9.384 4.417 1.00 97.94 209 ALA A N 1
ATOM 1626 C CA . ALA A 1 209 ? -15.012 9.811 5.483 1.00 97.94 209 ALA A CA 1
ATOM 1627 C C . ALA A 1 209 ? -14.349 9.729 6.873 1.00 97.94 209 ALA A C 1
ATOM 1629 O O . ALA A 1 209 ? -14.505 10.626 7.699 1.00 97.94 209 ALA A O 1
ATOM 1630 N N . GLN A 1 210 ? -13.557 8.682 7.135 1.00 97.00 210 GLN A N 1
ATOM 1631 C CA . GLN A 1 210 ? -12.812 8.545 8.389 1.00 97.00 210 GLN A CA 1
ATOM 1632 C C . GLN A 1 210 ? -11.750 9.646 8.545 1.00 97.00 210 GLN A C 1
ATOM 1634 O O . GLN A 1 210 ? -11.606 10.184 9.643 1.00 97.00 210 GLN A O 1
ATOM 1639 N N . ALA A 1 211 ? -11.031 10.000 7.473 1.00 94.88 211 ALA A N 1
ATOM 1640 C CA . ALA A 1 211 ? -10.048 11.087 7.479 1.00 94.88 211 ALA A CA 1
ATOM 1641 C C . ALA A 1 211 ? -10.693 12.459 7.746 1.00 94.88 211 ALA A C 1
ATOM 1643 O O . ALA A 1 211 ? -10.104 13.295 8.428 1.00 94.88 211 ALA A O 1
ATOM 1644 N N . GLU A 1 212 ? -11.928 12.659 7.284 1.00 94.88 212 GLU A N 1
ATOM 1645 C CA . GLU A 1 212 ? -12.748 13.845 7.565 1.00 94.88 212 GLU A CA 1
ATOM 1646 C C . GLU A 1 212 ? -13.456 13.778 8.933 1.00 94.88 212 GLU A C 1
ATOM 1648 O O . GLU A 1 212 ? -14.228 14.667 9.286 1.00 94.88 212 GLU A O 1
ATOM 1653 N N . THR A 1 213 ? -13.175 12.752 9.746 1.00 96.31 213 THR A N 1
ATOM 1654 C CA . THR A 1 213 ? -13.794 12.483 11.060 1.00 96.31 213 THR A CA 1
ATOM 1655 C C . THR A 1 213 ? -15.311 12.243 11.014 1.00 96.31 213 THR A C 1
ATOM 1657 O O . THR A 1 213 ? -15.982 12.235 12.048 1.00 96.31 213 THR A O 1
ATOM 1660 N N . GLU A 1 214 ? -15.863 11.951 9.832 1.00 97.75 214 GLU A N 1
ATOM 1661 C CA . GLU A 1 214 ? -17.257 11.553 9.612 1.00 97.75 214 GLU A CA 1
ATOM 1662 C C . GLU A 1 214 ? -17.477 10.079 10.010 1.00 97.75 214 GLU A C 1
ATOM 1664 O O . GLU A 1 214 ? -17.892 9.246 9.203 1.00 97.75 214 GLU A O 1
ATOM 1669 N N . TYR A 1 215 ? -17.189 9.721 11.268 1.00 98.19 215 TYR A N 1
ATOM 1670 C CA . TYR A 1 215 ? -17.134 8.319 11.710 1.00 98.19 215 TYR A CA 1
ATOM 1671 C C . TYR A 1 215 ? -18.426 7.527 11.482 1.00 98.19 215 TYR A C 1
ATOM 1673 O O . TYR A 1 215 ? -18.360 6.336 11.193 1.00 98.19 215 TYR A O 1
ATOM 1681 N N . GLN A 1 216 ? -19.590 8.176 11.573 1.00 98.31 216 GLN A N 1
ATOM 1682 C CA . GLN A 1 216 ? -20.873 7.534 11.274 1.00 98.31 216 GLN A CA 1
ATOM 1683 C C . GLN A 1 216 ? -20.939 7.075 9.813 1.00 98.31 216 GLN A C 1
ATOM 1685 O O . GLN A 1 216 ? -21.252 5.923 9.531 1.00 98.31 216 GLN A O 1
ATOM 1690 N N . ARG A 1 217 ? -20.594 7.971 8.885 1.00 98.31 217 ARG A N 1
ATOM 1691 C CA . ARG A 1 217 ? -20.600 7.686 7.451 1.00 98.31 217 ARG A CA 1
ATOM 1692 C C . ARG A 1 217 ? -19.514 6.681 7.083 1.00 98.31 217 ARG A C 1
ATOM 1694 O O . ARG A 1 217 ? -19.758 5.785 6.282 1.00 98.31 217 ARG A O 1
ATOM 1701 N N . ALA A 1 218 ? -18.332 6.809 7.685 1.00 98.69 218 ALA A N 1
ATOM 1702 C CA . ALA A 1 218 ? -17.249 5.852 7.506 1.00 98.69 218 ALA A CA 1
ATOM 1703 C C . ALA A 1 218 ? -17.688 4.437 7.915 1.00 98.69 218 ALA A C 1
ATOM 1705 O O . ALA A 1 218 ? -17.497 3.499 7.146 1.00 98.69 218 ALA A O 1
ATOM 1706 N N . HIS A 1 219 ? -18.335 4.297 9.079 1.00 98.75 219 HIS A N 1
ATOM 1707 C CA . HIS A 1 219 ? -18.891 3.025 9.550 1.00 98.75 219 HIS A CA 1
ATOM 1708 C C . HIS A 1 219 ? -19.878 2.426 8.546 1.00 98.75 219 HIS A C 1
ATOM 1710 O O . HIS A 1 219 ? -19.701 1.286 8.130 1.00 98.75 219 HIS A O 1
ATOM 1716 N N . GLU A 1 220 ? -20.867 3.204 8.100 1.00 98.56 220 GLU A N 1
ATOM 1717 C CA . GLU A 1 220 ? -21.873 2.754 7.125 1.00 98.56 220 GLU A CA 1
ATOM 1718 C C . GLU A 1 220 ? -21.239 2.274 5.811 1.00 98.56 220 GLU A C 1
ATOM 1720 O O . GLU A 1 220 ? -21.615 1.223 5.290 1.00 98.56 220 GLU A O 1
ATOM 1725 N N . LEU A 1 221 ? -20.245 3.004 5.298 1.00 98.75 221 LEU A N 1
ATOM 1726 C CA . LEU A 1 221 ? -19.524 2.638 4.079 1.00 98.75 221 LEU A CA 1
ATOM 1727 C C . LEU A 1 221 ? -18.703 1.359 4.263 1.00 98.75 221 LEU A C 1
ATOM 1729 O O . LEU A 1 221 ? -18.769 0.474 3.414 1.00 98.75 221 LEU A O 1
ATOM 1733 N N . PHE A 1 222 ? -17.967 1.222 5.368 1.00 98.81 222 PHE A N 1
ATOM 1734 C CA . PHE A 1 222 ?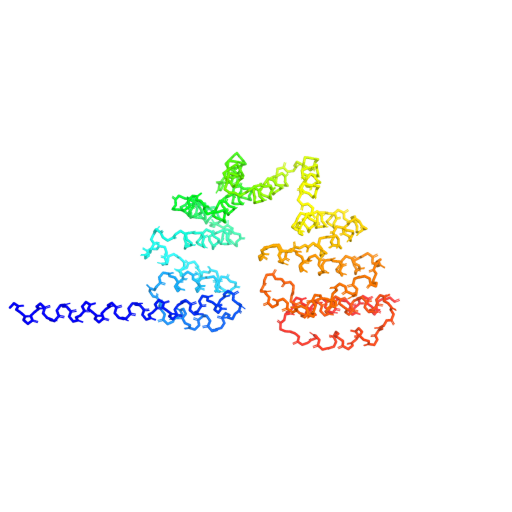 -17.184 0.014 5.627 1.00 98.81 222 PHE A CA 1
ATOM 1735 C C . PHE A 1 222 ? -18.067 -1.220 5.841 1.00 98.81 222 PHE A C 1
ATOM 1737 O O . PHE A 1 222 ? -17.734 -2.286 5.329 1.00 98.81 222 PHE A O 1
ATOM 1744 N N . VAL A 1 223 ? -19.204 -1.086 6.533 1.00 98.69 223 VAL A N 1
ATOM 1745 C CA . VAL A 1 223 ? -20.180 -2.178 6.682 1.00 98.69 223 VAL A CA 1
ATOM 1746 C C . VAL A 1 223 ? -20.778 -2.564 5.329 1.00 98.69 223 VAL A C 1
ATOM 1748 O O . VAL A 1 223 ? -20.863 -3.747 5.014 1.00 98.69 223 VAL A O 1
ATOM 1751 N N . ALA A 1 224 ? -21.163 -1.588 4.502 1.00 98.38 224 ALA A N 1
ATOM 1752 C CA . ALA A 1 224 ? -21.693 -1.873 3.171 1.00 98.38 224 ALA A CA 1
ATOM 1753 C C . ALA A 1 224 ? -20.655 -2.579 2.285 1.00 98.38 224 ALA A C 1
ATOM 1755 O O . ALA A 1 224 ? -20.991 -3.555 1.615 1.00 98.38 224 ALA A O 1
ATOM 1756 N N . GLY A 1 225 ? -19.399 -2.123 2.317 1.00 98.19 225 GLY A N 1
ATOM 1757 C CA . GLY A 1 225 ? -18.295 -2.719 1.569 1.00 98.19 225 GLY A CA 1
ATOM 1758 C C . GLY A 1 225 ? -17.960 -4.137 2.025 1.00 98.19 225 GLY A C 1
ATOM 1759 O O . GLY A 1 225 ? -17.806 -5.021 1.190 1.00 98.19 225 GLY A O 1
ATOM 1760 N N . SER A 1 226 ? -17.906 -4.395 3.335 1.00 97.81 226 SER A N 1
ATOM 1761 C CA . SER A 1 226 ? -17.563 -5.723 3.864 1.00 97.81 226 SER A CA 1
ATOM 1762 C C . SER A 1 226 ? -18.596 -6.810 3.543 1.00 97.81 226 SER A C 1
ATOM 1764 O O . SER A 1 226 ? -18.273 -7.997 3.600 1.00 97.81 226 SER A O 1
ATOM 1766 N N . GLN A 1 227 ? -19.819 -6.411 3.181 1.00 96.94 227 GLN A N 1
ATOM 1767 C CA . GLN A 1 227 ? -20.912 -7.298 2.779 1.00 96.94 227 GLN A CA 1
ATOM 1768 C C . GLN A 1 227 ? -20.965 -7.569 1.267 1.00 96.94 227 GLN A C 1
ATOM 1770 O O . GLN A 1 227 ? -21.732 -8.437 0.843 1.00 96.94 227 GLN A O 1
ATOM 1775 N N . GLN A 1 228 ? -20.190 -6.844 0.451 1.00 97.62 228 GLN A N 1
ATOM 1776 C CA . GLN A 1 228 ? -20.175 -7.055 -0.998 1.00 97.62 228 GLN A CA 1
ATOM 1777 C C . GLN A 1 228 ? -19.421 -8.325 -1.389 1.00 97.62 228 GLN A C 1
ATOM 1779 O O . GLN A 1 228 ? -18.559 -8.825 -0.662 1.00 97.62 228 GLN A O 1
ATOM 1784 N N . GLN A 1 229 ? -19.734 -8.834 -2.581 1.00 95.06 229 GLN A N 1
ATOM 1785 C CA . GLN A 1 229 ? -18.963 -9.915 -3.180 1.00 95.06 229 GLN A CA 1
ATOM 1786 C C . GLN A 1 229 ? -17.590 -9.400 -3.608 1.00 95.06 229 GLN A C 1
ATOM 1788 O O . GLN A 1 229 ? -17.454 -8.297 -4.133 1.00 95.06 229 GLN A O 1
ATOM 1793 N N . ALA A 1 230 ? -16.572 -10.232 -3.415 1.00 95.56 230 ALA A N 1
ATOM 1794 C CA . ALA A 1 230 ? -15.223 -9.969 -3.877 1.00 95.56 230 ALA A CA 1
ATOM 1795 C C . ALA A 1 230 ? -14.917 -10.845 -5.104 1.00 95.56 230 ALA A C 1
ATOM 1797 O O . ALA A 1 230 ? -14.599 -12.023 -4.941 1.00 95.56 230 ALA A O 1
ATOM 1798 N N . PRO A 1 231 ? -15.051 -10.321 -6.337 1.00 95.81 231 PRO A N 1
ATOM 1799 C CA . PRO A 1 231 ? -14.852 -11.118 -7.551 1.00 95.81 231 PRO A CA 1
ATOM 1800 C C . PRO A 1 231 ? -13.388 -11.495 -7.808 1.00 95.81 231 PRO A C 1
ATOM 1802 O O . PRO A 1 231 ? -13.118 -12.415 -8.577 1.00 95.81 231 PRO A O 1
ATOM 1805 N N . ASP A 1 232 ? -12.448 -10.785 -7.188 1.00 94.81 232 ASP A N 1
ATOM 1806 C CA . ASP A 1 232 ? -11.015 -10.976 -7.355 1.00 94.81 232 ASP A CA 1
ATOM 1807 C C . ASP A 1 232 ? -10.258 -10.690 -6.054 1.00 94.81 232 ASP A C 1
ATOM 1809 O O . ASP A 1 232 ? -10.814 -10.208 -5.063 1.00 94.81 232 ASP A O 1
ATOM 1813 N N . GLU A 1 233 ? -8.959 -10.983 -6.064 1.00 91.62 233 GLU A N 1
ATOM 1814 C CA . GLU A 1 233 ? -8.087 -10.790 -4.909 1.00 91.62 233 GLU A CA 1
ATOM 1815 C C . GLU A 1 233 ? -8.050 -9.335 -4.420 1.00 91.62 233 GLU A C 1
ATOM 1817 O O . GLU A 1 233 ? -7.989 -9.088 -3.214 1.00 91.62 233 GLU A O 1
ATOM 1822 N N . ARG A 1 234 ? -8.091 -8.361 -5.334 1.00 92.25 234 ARG A N 1
ATOM 1823 C CA . ARG A 1 234 ? -8.055 -6.938 -4.983 1.00 92.25 234 ARG A CA 1
ATOM 1824 C C . ARG A 1 234 ? -9.317 -6.540 -4.223 1.00 92.25 234 ARG A C 1
ATOM 1826 O O . ARG A 1 234 ? -9.224 -5.867 -3.197 1.00 92.25 234 ARG A O 1
ATOM 1833 N N . SER A 1 235 ? -10.481 -6.975 -4.695 1.00 95.75 235 SER A N 1
ATOM 1834 C CA . SER A 1 235 ? -11.740 -6.759 -3.989 1.00 95.75 235 SER A CA 1
ATOM 1835 C C . SER A 1 235 ? -11.766 -7.510 -2.666 1.00 95.75 235 SER A C 1
ATOM 1837 O O . SER A 1 235 ? -12.241 -6.972 -1.673 1.00 95.75 235 SER A O 1
ATOM 1839 N N . GLU A 1 236 ? -11.192 -8.708 -2.601 1.00 95.69 236 GLU A N 1
ATOM 1840 C CA . GLU A 1 236 ? -11.154 -9.466 -1.352 1.00 95.69 236 GLU A CA 1
ATOM 1841 C C . GLU A 1 236 ? -10.325 -8.745 -0.286 1.00 95.69 236 GLU A C 1
ATOM 1843 O O . GLU A 1 236 ? -10.769 -8.573 0.851 1.00 95.69 236 GLU A O 1
ATOM 1848 N N . LYS A 1 237 ? -9.173 -8.190 -0.675 1.00 94.81 237 LYS A N 1
ATOM 1849 C CA . LYS A 1 237 ? -8.376 -7.315 0.193 1.00 94.81 237 LYS A CA 1
ATOM 1850 C C . LYS A 1 237 ? -9.171 -6.098 0.663 1.00 94.81 237 LYS A C 1
ATOM 1852 O O . LYS A 1 237 ? -9.113 -5.763 1.846 1.00 94.81 237 LYS A O 1
ATOM 1857 N N . ALA A 1 238 ? -9.936 -5.452 -0.219 1.00 96.75 238 ALA A N 1
ATOM 1858 C CA . ALA A 1 238 ? -10.780 -4.315 0.152 1.00 96.75 238 ALA A CA 1
ATOM 1859 C C . ALA A 1 238 ? -11.904 -4.714 1.126 1.00 96.75 238 ALA A C 1
ATOM 1861 O O . ALA A 1 238 ? -12.150 -3.991 2.091 1.00 96.75 238 ALA A O 1
ATOM 1862 N N . ARG A 1 239 ? -12.544 -5.876 0.934 1.00 97.88 239 ARG A N 1
ATOM 1863 C CA . ARG A 1 239 ? -13.600 -6.403 1.816 1.00 97.88 239 ARG A CA 1
ATOM 1864 C C . ARG A 1 239 ? -13.069 -6.703 3.217 1.00 97.88 239 ARG A C 1
ATOM 1866 O O . ARG A 1 239 ? -13.643 -6.253 4.210 1.00 97.88 239 ARG A O 1
ATOM 1873 N N . LEU A 1 240 ? -11.940 -7.405 3.297 1.00 97.44 240 LEU A N 1
ATOM 1874 C CA . LEU A 1 240 ? -11.262 -7.728 4.555 1.00 97.44 240 LEU A CA 1
ATOM 1875 C C . LEU A 1 240 ? -10.755 -6.459 5.252 1.00 97.44 240 LEU A C 1
ATOM 1877 O O . LEU A 1 240 ? -10.943 -6.281 6.456 1.00 97.44 240 LEU A O 1
ATOM 1881 N N . SER A 1 241 ? -10.190 -5.521 4.492 1.00 97.69 241 SER A N 1
ATOM 1882 C CA . SER A 1 241 ? -9.788 -4.217 5.025 1.00 97.69 241 SER A CA 1
ATOM 1883 C C . SER A 1 241 ? -10.987 -3.421 5.543 1.00 97.69 241 SER A C 1
ATOM 1885 O O . SER A 1 241 ? -10.877 -2.755 6.572 1.00 97.69 241 SER A O 1
ATOM 1887 N N . ALA A 1 242 ? -12.146 -3.509 4.885 1.00 98.38 242 ALA A N 1
ATOM 1888 C CA . ALA A 1 242 ? -13.374 -2.884 5.356 1.00 98.38 242 ALA A CA 1
ATOM 1889 C C . ALA A 1 242 ? -13.830 -3.481 6.698 1.00 98.38 242 ALA A C 1
ATOM 1891 O O . ALA A 1 242 ? -14.103 -2.706 7.610 1.00 98.38 242 ALA A O 1
ATOM 1892 N N . LEU A 1 243 ? -13.808 -4.812 6.883 1.00 98.50 243 LEU A N 1
ATOM 1893 C CA . LEU A 1 243 ? -14.095 -5.449 8.186 1.00 98.50 243 LEU A CA 1
ATOM 1894 C C . LEU A 1 243 ? -13.207 -4.895 9.306 1.00 98.50 243 LEU A C 1
ATOM 1896 O O . LEU A 1 243 ? -13.706 -4.457 10.346 1.00 98.50 243 LEU A O 1
ATOM 1900 N N . TYR A 1 244 ? -11.894 -4.846 9.073 1.00 98.44 244 TYR A N 1
ATOM 1901 C CA . TYR A 1 244 ? -10.957 -4.275 10.039 1.00 98.44 244 TYR A CA 1
ATOM 1902 C C . TYR A 1 244 ? -11.282 -2.803 10.345 1.00 98.44 244 TYR A C 1
ATOM 1904 O O . TYR A 1 244 ? -11.224 -2.358 11.497 1.00 98.44 244 TYR A O 1
ATOM 1912 N N . GLN A 1 245 ? -11.650 -2.028 9.322 1.00 98.56 245 GLN A N 1
ATOM 1913 C CA . GLN A 1 245 ? -11.954 -0.610 9.478 1.00 98.56 245 GLN A CA 1
ATOM 1914 C C . GLN A 1 245 ? -13.307 -0.329 10.140 1.00 98.56 245 GLN A C 1
ATOM 1916 O O . GLN A 1 245 ? -13.406 0.699 10.812 1.00 98.56 245 GLN A O 1
ATOM 1921 N N . VAL A 1 246 ? -14.302 -1.222 10.056 1.00 98.81 246 VAL A N 1
ATOM 1922 C CA . VAL A 1 246 ? -15.519 -1.150 10.893 1.00 98.81 246 VAL A CA 1
ATOM 1923 C C . VAL A 1 246 ? -15.112 -1.135 12.369 1.00 98.81 246 VAL A C 1
ATOM 1925 O O . VAL A 1 246 ? -15.446 -0.210 13.112 1.00 98.81 246 VAL A O 1
ATOM 1928 N N . ALA A 1 247 ? -14.287 -2.099 12.780 1.00 98.50 247 ALA A N 1
ATOM 1929 C CA . ALA A 1 247 ? -13.806 -2.214 14.152 1.00 98.50 247 ALA A CA 1
ATOM 1930 C C . ALA A 1 247 ? -12.961 -1.012 14.593 1.00 98.50 247 ALA A C 1
ATOM 1932 O O . ALA A 1 247 ? -13.188 -0.436 15.659 1.00 98.50 247 ALA A O 1
ATOM 1933 N N . ARG A 1 248 ? -12.007 -0.579 13.760 1.00 98.00 248 ARG A N 1
ATOM 1934 C CA . ARG A 1 248 ? -11.163 0.589 14.060 1.00 98.00 248 ARG A CA 1
ATOM 1935 C C . ARG A 1 248 ? -11.977 1.885 14.154 1.00 98.00 248 ARG A C 1
ATOM 1937 O O . ARG A 1 248 ? -11.707 2.702 15.032 1.00 98.00 248 ARG A O 1
ATOM 1944 N N . THR A 1 249 ? -13.001 2.056 13.318 1.00 98.62 249 THR A N 1
ATOM 1945 C CA . THR A 1 249 ? -13.914 3.212 13.378 1.00 98.62 249 THR A CA 1
ATOM 1946 C C . THR A 1 249 ? -14.760 3.199 14.653 1.00 98.62 249 THR A C 1
ATOM 1948 O O . THR A 1 249 ? -14.942 4.246 15.281 1.00 98.62 249 THR A O 1
ATOM 1951 N N . ALA A 1 250 ? -15.221 2.025 15.089 1.00 98.56 250 ALA A N 1
ATOM 1952 C CA . ALA A 1 250 ? -15.929 1.870 16.358 1.00 98.56 250 ALA A CA 1
ATOM 1953 C C . ALA A 1 250 ? -15.037 2.219 17.565 1.00 98.56 250 ALA A C 1
ATOM 1955 O O . ALA A 1 250 ? -15.476 2.931 18.468 1.00 98.56 250 ALA A O 1
ATOM 1956 N N . VAL A 1 251 ? -13.755 1.825 17.548 1.00 97.81 251 VAL A N 1
ATOM 1957 C CA . VAL A 1 251 ? -12.778 2.229 18.580 1.00 97.81 251 VAL A CA 1
ATOM 1958 C C . VAL A 1 251 ? -12.603 3.749 18.630 1.00 97.81 251 VAL A C 1
ATOM 1960 O O . VAL A 1 251 ? -12.623 4.329 19.713 1.00 97.81 251 VAL A O 1
ATOM 1963 N N . PHE A 1 252 ? -12.439 4.408 17.479 1.00 95.62 252 PHE A N 1
ATOM 1964 C CA . PHE A 1 252 ? -12.210 5.858 17.429 1.00 95.62 252 PHE 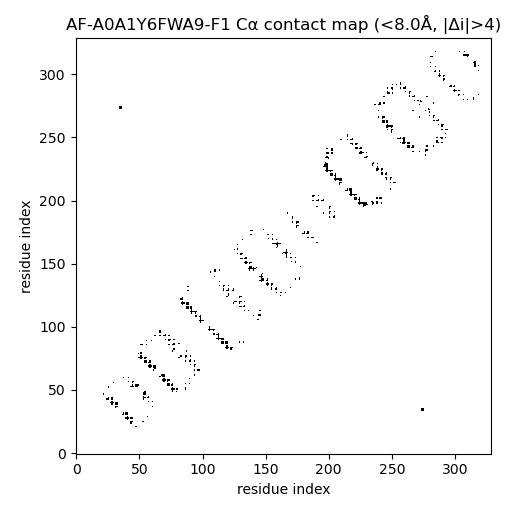A CA 1
ATOM 1965 C C . PHE A 1 252 ? -13.427 6.683 17.835 1.00 95.62 252 PHE A C 1
ATOM 1967 O O . PHE A 1 252 ? -13.282 7.725 18.472 1.00 95.62 252 PHE A O 1
ATOM 1974 N N . SER A 1 253 ? -14.621 6.232 17.462 1.00 97.19 253 SER A N 1
ATOM 1975 C CA . SER A 1 253 ? -15.857 6.969 17.720 1.00 97.19 253 SER A CA 1
ATOM 1976 C C . SER A 1 253 ? -16.504 6.639 19.065 1.00 97.19 253 SER A C 1
ATOM 1978 O O . SER A 1 253 ? -17.294 7.438 19.563 1.00 97.19 253 SER A O 1
ATOM 1980 N N . GLY A 1 254 ? -16.218 5.464 19.638 1.00 97.12 254 GLY A N 1
ATOM 1981 C CA . GLY A 1 254 ? -16.954 4.915 20.779 1.00 97.12 254 GLY A CA 1
ATOM 1982 C C . GLY A 1 254 ? -18.390 4.481 20.445 1.00 97.12 254 GLY A C 1
ATOM 1983 O O . GLY A 1 254 ? -19.135 4.112 21.351 1.00 97.12 254 GLY A O 1
ATOM 1984 N N . ASN A 1 255 ? -18.784 4.520 19.168 1.00 97.50 255 ASN A N 1
ATOM 1985 C CA . ASN A 1 255 ? -20.102 4.122 18.670 1.00 97.50 255 ASN A CA 1
ATOM 1986 C C . ASN A 1 255 ? -20.019 2.780 17.931 1.00 97.50 255 ASN A C 1
ATOM 1988 O O . ASN A 1 255 ? -18.930 2.307 17.618 1.00 97.50 255 ASN A O 1
ATOM 1992 N N . HIS A 1 256 ? -21.174 2.157 17.663 1.00 98.12 256 HIS A N 1
ATOM 1993 C CA . HIS A 1 256 ? -21.285 0.879 16.932 1.00 98.12 256 HIS A CA 1
ATOM 1994 C C . HIS A 1 256 ? -20.385 -0.239 17.468 1.00 98.12 256 HIS A C 1
ATOM 1996 O O . HIS A 1 256 ? -19.961 -1.125 16.732 1.00 98.12 256 HIS A O 1
ATOM 2002 N N . VAL A 1 257 ? -20.092 -0.213 18.771 1.00 98.44 257 VAL A N 1
ATOM 2003 C CA . VAL A 1 257 ? -19.084 -1.086 19.389 1.00 98.44 257 VAL A CA 1
ATOM 2004 C C . VAL A 1 257 ? -19.407 -2.566 19.175 1.00 98.44 257 VAL A C 1
ATOM 2006 O O . VAL A 1 257 ? -18.511 -3.339 18.867 1.00 98.44 257 VAL A O 1
ATOM 2009 N N . ALA A 1 258 ? -20.682 -2.959 19.267 1.00 98.00 258 ALA A N 1
ATOM 2010 C CA . ALA A 1 258 ? -21.101 -4.341 19.024 1.00 98.00 258 ALA A CA 1
ATOM 2011 C C . ALA A 1 258 ? -20.871 -4.794 17.569 1.00 98.00 258 ALA A C 1
ATOM 2013 O O . ALA A 1 258 ? -20.399 -5.905 17.346 1.00 98.00 258 ALA A O 1
ATOM 2014 N N . GLU A 1 259 ? -21.161 -3.934 16.588 1.00 98.19 259 GLU A N 1
ATOM 2015 C CA . GLU A 1 259 ? -20.894 -4.217 15.171 1.00 98.19 259 GLU A CA 1
ATOM 2016 C C . GLU A 1 259 ? -19.387 -4.268 14.894 1.00 98.19 259 GLU A C 1
ATOM 2018 O O . GLU A 1 259 ? -18.925 -5.154 14.182 1.00 98.19 259 GLU A O 1
ATOM 2023 N N . GLY A 1 260 ? -18.609 -3.374 15.514 1.00 98.56 260 GLY A N 1
ATOM 2024 C CA . GLY A 1 260 ? -17.148 -3.400 15.469 1.00 98.56 260 GLY A CA 1
ATOM 2025 C C . GLY A 1 260 ? -16.556 -4.700 16.015 1.00 98.56 260 GLY A C 1
ATOM 2026 O O . GLY A 1 260 ? -15.657 -5.262 15.391 1.00 98.56 260 GLY A O 1
ATOM 2027 N N . THR A 1 261 ? -17.075 -5.200 17.142 1.00 98.62 261 THR A N 1
ATOM 2028 C CA . THR A 1 261 ? -16.661 -6.489 17.723 1.00 98.62 261 THR A CA 1
ATOM 2029 C C . THR A 1 261 ? -16.957 -7.637 16.761 1.00 98.62 261 THR A C 1
ATOM 2031 O O . THR A 1 261 ? -16.051 -8.394 16.432 1.00 98.62 261 THR A O 1
ATOM 2034 N N . ALA A 1 262 ? -18.179 -7.716 16.230 1.00 98.38 262 ALA A N 1
ATOM 2035 C CA . ALA A 1 262 ? -18.544 -8.772 15.286 1.00 98.38 262 ALA A CA 1
ATOM 2036 C C . ALA A 1 262 ? -17.700 -8.725 13.996 1.00 98.38 262 ALA A C 1
ATOM 2038 O O . ALA A 1 262 ? -17.287 -9.760 13.477 1.00 98.38 262 ALA A O 1
ATOM 2039 N N . ALA A 1 263 ? -17.406 -7.525 13.483 1.00 98.56 263 ALA A N 1
ATOM 2040 C CA . ALA A 1 263 ? -16.604 -7.359 12.275 1.00 98.56 263 ALA A CA 1
ATOM 2041 C C . ALA A 1 263 ? -15.144 -7.801 12.469 1.00 98.56 263 ALA A C 1
ATOM 2043 O O . ALA A 1 263 ? -14.590 -8.461 11.589 1.00 98.56 263 ALA A O 1
ATOM 2044 N N . ILE A 1 264 ? -14.517 -7.473 13.609 1.00 98.38 264 ILE A N 1
ATOM 2045 C CA . ILE A 1 264 ? -13.133 -7.898 13.864 1.00 98.38 264 ILE A CA 1
ATOM 2046 C C . ILE A 1 264 ? -13.028 -9.390 14.180 1.00 98.38 264 ILE A C 1
ATOM 2048 O O . ILE A 1 264 ? -12.033 -10.008 13.816 1.00 98.38 264 ILE A O 1
ATOM 2052 N N . GLU A 1 265 ? -14.047 -9.982 14.805 1.00 97.94 265 GLU A N 1
ATOM 2053 C CA . GLU A 1 265 ? -14.136 -11.435 14.986 1.00 97.94 265 GLU A CA 1
ATOM 2054 C C . GLU A 1 265 ? -14.217 -12.144 13.630 1.00 97.94 265 GLU A C 1
ATOM 2056 O O . GLU A 1 265 ? -13.408 -13.029 13.368 1.00 97.94 265 GLU A O 1
ATOM 2061 N N . SER A 1 266 ? -15.078 -11.670 12.719 1.00 97.69 266 SER A N 1
ATOM 2062 C CA . SER A 1 266 ? -15.130 -12.182 11.342 1.00 97.69 266 SER A CA 1
ATOM 2063 C C . SER A 1 266 ? -13.771 -12.070 10.647 1.00 97.69 266 SER A C 1
ATOM 2065 O O . SER A 1 266 ? -13.302 -13.031 10.050 1.00 97.69 266 SER A O 1
ATOM 2067 N N . TYR A 1 267 ? -13.093 -10.925 10.764 1.00 97.62 267 TYR A N 1
ATOM 2068 C CA . TYR A 1 267 ? -11.756 -10.738 10.194 1.00 97.62 267 TYR A CA 1
ATOM 2069 C C . TYR A 1 267 ? -10.727 -11.746 10.742 1.00 97.62 267 TYR A C 1
ATOM 2071 O O . TYR A 1 267 ? -9.897 -12.265 9.996 1.00 97.62 267 TYR A O 1
ATOM 2079 N N . LEU A 1 268 ? -10.766 -12.024 12.049 1.00 96.00 268 LEU A N 1
ATOM 2080 C CA . LEU A 1 268 ? -9.866 -12.973 12.710 1.00 96.00 268 LEU A CA 1
ATOM 2081 C C . LEU A 1 268 ? -10.155 -14.430 12.330 1.00 96.00 268 LEU A C 1
ATOM 2083 O O . LEU A 1 268 ? -9.209 -15.217 12.239 1.00 96.00 268 LEU A O 1
ATOM 2087 N N . ASP A 1 269 ? -11.425 -14.776 12.121 1.00 96.31 269 ASP A N 1
ATOM 2088 C CA . ASP A 1 269 ? -11.869 -16.113 11.715 1.00 96.31 269 ASP A CA 1
ATOM 2089 C C . ASP A 1 269 ? -11.491 -16.422 10.264 1.00 96.31 269 ASP A C 1
ATOM 2091 O O . ASP A 1 269 ? -11.081 -17.540 9.951 1.00 96.31 269 ASP A O 1
ATOM 2095 N N . GLU A 1 270 ? -11.570 -15.421 9.386 1.00 93.06 270 GLU A N 1
ATOM 2096 C CA . GLU A 1 270 ? -11.155 -15.548 7.987 1.00 93.06 270 GLU A CA 1
ATOM 2097 C C . GLU A 1 270 ? -9.634 -15.680 7.821 1.00 93.06 270 GLU A C 1
ATOM 2099 O O . GLU A 1 270 ? -9.168 -16.153 6.787 1.00 93.06 270 GLU A O 1
ATOM 2104 N N . ASN A 1 271 ? -8.865 -15.319 8.855 1.00 82.69 271 ASN A N 1
ATOM 2105 C CA . ASN A 1 271 ? -7.415 -15.487 8.938 1.00 82.69 271 ASN A CA 1
ATOM 2106 C C . ASN A 1 271 ? -6.680 -15.084 7.641 1.00 82.69 271 ASN A C 1
ATOM 2108 O O . ASN A 1 271 ? -6.033 -15.927 7.014 1.00 82.69 271 ASN A O 1
ATOM 2112 N N . PRO A 1 272 ? -6.754 -13.803 7.232 1.00 76.50 272 PRO A N 1
ATOM 2113 C CA . PRO A 1 272 ? -6.296 -13.369 5.916 1.00 76.50 272 PRO A CA 1
ATOM 2114 C C . PRO A 1 272 ? -4.851 -13.750 5.591 1.00 76.50 272 PRO A C 1
ATOM 2116 O O . PRO A 1 272 ? -4.547 -14.011 4.434 1.00 76.50 272 PRO A O 1
ATOM 2119 N N . GLY A 1 273 ? -3.955 -13.762 6.586 1.00 71.75 273 GLY A N 1
ATOM 2120 C CA . GLY A 1 273 ? -2.565 -14.206 6.429 1.00 71.75 273 GLY A CA 1
ATOM 2121 C C . GLY A 1 273 ? -1.719 -13.400 5.435 1.00 71.75 273 GLY A C 1
ATOM 2122 O O . GLY A 1 273 ? -0.567 -13.757 5.217 1.00 71.75 273 GLY A O 1
ATOM 2123 N N . LYS A 1 274 ? -2.257 -12.327 4.836 1.00 75.75 274 LYS A N 1
ATOM 2124 C CA . LYS A 1 274 ? -1.575 -11.556 3.792 1.00 75.75 274 LYS A CA 1
ATOM 2125 C C . LYS A 1 274 ? -0.715 -10.437 4.385 1.00 75.75 274 LYS A C 1
ATOM 2127 O O . LYS A 1 274 ? -1.216 -9.708 5.245 1.00 75.75 274 LYS A O 1
ATOM 2132 N N . PRO A 1 275 ? 0.526 -10.237 3.900 1.00 74.31 275 PRO A N 1
ATOM 2133 C CA . PRO A 1 275 ? 1.416 -9.185 4.399 1.00 74.31 275 PRO A CA 1
ATOM 2134 C C . PRO A 1 275 ? 0.877 -7.754 4.251 1.00 74.31 275 PRO A C 1
ATOM 2136 O O . PRO A 1 275 ? 1.294 -6.862 4.985 1.00 74.31 275 PRO A O 1
ATOM 2139 N N . ASP A 1 276 ? -0.028 -7.522 3.298 1.00 82.75 276 ASP A N 1
ATOM 2140 C CA . ASP A 1 276 ? -0.612 -6.212 2.993 1.00 82.75 276 ASP A CA 1
ATOM 2141 C C . ASP A 1 276 ? -1.925 -5.920 3.739 1.00 82.75 276 ASP A C 1
ATOM 2143 O O . ASP A 1 276 ? -2.495 -4.837 3.593 1.00 82.75 276 ASP A O 1
ATOM 2147 N N . LEU A 1 277 ? -2.387 -6.851 4.577 1.00 91.56 277 LEU A N 1
ATOM 2148 C CA . LEU A 1 277 ? -3.548 -6.681 5.443 1.00 91.56 277 LEU A CA 1
ATOM 2149 C C . LEU A 1 277 ? -3.118 -6.516 6.912 1.00 91.56 277 LEU A C 1
ATOM 2151 O O . LEU A 1 277 ? -2.054 -6.993 7.312 1.00 91.56 277 LEU A O 1
ATOM 2155 N N . PRO A 1 278 ? -3.928 -5.849 7.761 1.00 92.75 278 PRO A N 1
ATOM 2156 C CA . PRO A 1 278 ? -3.631 -5.743 9.186 1.00 92.75 278 PRO A CA 1
ATOM 2157 C C . PRO A 1 278 ? -3.375 -7.111 9.834 1.00 92.75 278 PRO A C 1
ATOM 2159 O O . PRO A 1 278 ? -4.163 -8.045 9.680 1.00 92.75 278 PRO A O 1
ATOM 2162 N N . SER A 1 279 ? -2.286 -7.239 10.590 1.00 92.19 279 SER A N 1
ATOM 2163 C CA . SER A 1 279 ? -1.923 -8.530 11.179 1.00 92.19 279 SER A CA 1
ATOM 2164 C C . SER A 1 279 ? -2.975 -9.031 12.174 1.00 92.19 279 SER A C 1
ATOM 2166 O O . SER A 1 279 ? -3.758 -8.257 12.740 1.00 92.19 279 SER A O 1
ATOM 2168 N N . ARG A 1 280 ? -2.946 -10.341 12.442 1.00 93.31 280 ARG A N 1
ATOM 2169 C CA . ARG A 1 280 ? -3.766 -10.957 13.489 1.00 93.31 280 ARG A CA 1
ATOM 2170 C C . ARG A 1 280 ? -3.577 -10.252 14.834 1.00 93.31 280 ARG A C 1
ATOM 2172 O O . ARG A 1 280 ? -4.564 -9.899 15.469 1.00 93.31 280 ARG A O 1
ATOM 2179 N N . ASP A 1 281 ? -2.335 -9.981 15.225 1.00 94.50 281 ASP A N 1
ATOM 2180 C CA . ASP A 1 281 ? -2.016 -9.285 16.473 1.00 94.50 281 ASP A CA 1
ATOM 2181 C C . ASP A 1 281 ? -2.654 -7.882 16.532 1.00 94.50 281 ASP A C 1
ATOM 2183 O O . ASP A 1 281 ? -3.243 -7.495 17.545 1.00 94.50 281 ASP A O 1
ATOM 2187 N N . TRP A 1 282 ? -2.608 -7.124 15.430 1.00 95.81 282 TRP A N 1
ATOM 2188 C CA . TRP A 1 282 ? -3.262 -5.816 15.343 1.00 95.81 282 TRP A CA 1
ATOM 2189 C C . TRP A 1 282 ? -4.788 -5.911 15.403 1.00 95.81 282 TRP A C 1
ATOM 2191 O O . TRP A 1 282 ? -5.428 -5.021 15.969 1.00 95.81 282 TRP A O 1
ATOM 2201 N N . ALA A 1 283 ? -5.383 -6.953 14.823 1.00 96.94 283 ALA A N 1
ATOM 2202 C CA . ALA A 1 283 ? -6.820 -7.199 14.895 1.00 96.94 283 ALA A CA 1
ATOM 2203 C C . ALA A 1 283 ? -7.262 -7.618 16.307 1.00 96.94 283 ALA A C 1
ATOM 2205 O O . ALA A 1 283 ? -8.225 -7.067 16.840 1.00 96.94 283 ALA A O 1
ATOM 2206 N N . GLU A 1 284 ? -6.509 -8.494 16.972 1.00 96.69 284 GLU A N 1
ATOM 2207 C CA . GLU A 1 284 ? -6.747 -8.866 18.370 1.00 96.69 284 GLU A CA 1
ATOM 2208 C C . GLU 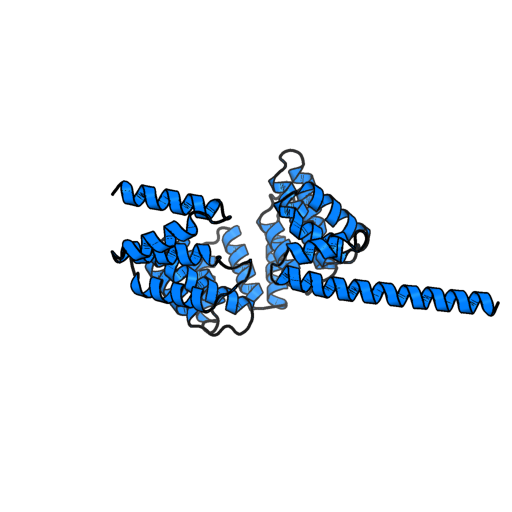A 1 284 ? -6.613 -7.653 19.302 1.00 96.69 284 GLU A C 1
ATOM 2210 O O . GLU A 1 284 ? -7.425 -7.468 20.210 1.00 96.69 284 GLU A O 1
ATOM 2215 N N . PHE A 1 285 ? -5.659 -6.754 19.044 1.00 97.81 285 PHE A N 1
ATOM 2216 C CA . PHE A 1 285 ? -5.564 -5.508 19.799 1.00 97.81 285 PHE A CA 1
ATOM 2217 C C . PHE A 1 285 ? -6.805 -4.616 19.630 1.00 97.81 285 PHE A C 1
ATOM 2219 O O . PHE A 1 285 ? -7.295 -4.068 20.619 1.00 97.81 285 PHE A O 1
ATOM 2226 N N . ARG A 1 286 ? -7.374 -4.505 18.420 1.00 98.31 286 ARG A N 1
ATOM 2227 C CA . ARG A 1 286 ? -8.652 -3.790 18.212 1.00 98.31 286 ARG A CA 1
ATOM 2228 C C . ARG A 1 286 ? -9.797 -4.447 18.976 1.00 98.31 286 ARG A C 1
ATOM 2230 O O . ARG A 1 286 ? -10.578 -3.735 19.602 1.00 98.31 286 ARG A O 1
ATOM 2237 N N . LEU A 1 287 ? -9.864 -5.778 18.980 1.00 98.38 287 LEU A N 1
ATOM 2238 C CA . LEU A 1 287 ? -10.853 -6.524 19.759 1.00 98.38 287 LEU A CA 1
ATOM 2239 C C . LEU A 1 287 ? -10.741 -6.213 21.260 1.00 98.38 287 LEU A C 1
ATOM 2241 O O . LEU A 1 287 ? -11.750 -5.944 21.907 1.00 98.38 287 LEU A O 1
ATOM 2245 N N . ALA A 1 288 ? -9.522 -6.145 21.804 1.00 98.12 288 ALA A N 1
ATOM 2246 C CA . ALA A 1 288 ? -9.306 -5.752 23.196 1.00 98.12 288 ALA A CA 1
ATOM 2247 C C . ALA A 1 288 ? -9.801 -4.325 23.493 1.00 98.12 288 ALA A C 1
ATOM 2249 O O . ALA A 1 288 ? -10.456 -4.098 24.511 1.00 98.12 288 ALA A O 1
ATOM 2250 N N . GLN A 1 289 ? -9.544 -3.368 22.594 1.00 98.31 289 GLN A N 1
ATOM 2251 C CA . GLN A 1 289 ? -10.042 -1.994 22.736 1.00 98.31 289 GLN A CA 1
ATOM 2252 C C . GLN A 1 289 ? -11.580 -1.940 22.727 1.00 98.31 289 GLN A C 1
ATOM 2254 O O . GLN A 1 289 ? -12.177 -1.199 23.507 1.00 98.31 289 GLN A O 1
ATOM 2259 N N . LEU A 1 290 ? -12.232 -2.751 21.890 1.00 98.50 290 LEU A N 1
ATOM 2260 C CA . LEU A 1 290 ? -13.692 -2.852 21.838 1.00 98.50 290 LEU A CA 1
ATOM 2261 C C . LEU A 1 290 ? -14.268 -3.507 23.100 1.00 98.50 290 LEU A C 1
ATOM 2263 O O . LEU A 1 290 ? -15.226 -2.985 23.668 1.00 98.50 290 LEU A O 1
ATOM 2267 N N . TYR A 1 291 ? -13.650 -4.577 23.609 1.00 98.00 291 TYR A N 1
ATOM 2268 C CA . TYR A 1 291 ? -14.023 -5.162 24.900 1.00 98.00 291 TYR A CA 1
ATOM 2269 C C . TYR A 1 291 ? -13.910 -4.153 26.040 1.00 98.00 291 TYR A C 1
ATOM 2271 O O . TYR A 1 291 ? -14.814 -4.059 26.872 1.00 98.00 291 TYR A O 1
ATOM 2279 N N . GLN A 1 292 ? -12.865 -3.328 26.042 1.00 97.06 292 GLN A N 1
ATOM 2280 C CA . GLN A 1 292 ? -12.723 -2.265 27.028 1.00 97.06 292 GLN A CA 1
ATOM 2281 C C . GLN A 1 292 ? -13.869 -1.240 26.951 1.00 97.06 292 GLN A C 1
ATOM 2283 O O . GLN A 1 292 ? -14.387 -0.836 27.994 1.00 97.06 292 GLN A O 1
ATOM 2288 N N . LEU A 1 293 ? -14.300 -0.851 25.744 1.00 96.69 293 LEU A N 1
ATOM 2289 C CA . LEU A 1 293 ? -15.448 0.045 25.533 1.00 96.69 293 LEU A CA 1
ATOM 2290 C C . LEU A 1 293 ? -16.783 -0.576 25.978 1.00 96.69 293 LEU A C 1
ATOM 2292 O O . LEU A 1 293 ? -17.689 0.148 26.384 1.00 96.69 293 LEU A O 1
ATOM 2296 N N . GLN A 1 294 ? -16.897 -1.904 25.952 1.00 97.00 294 GLN A N 1
ATOM 2297 C CA . GLN A 1 294 ? -18.065 -2.644 26.446 1.00 97.00 294 GLN A CA 1
ATOM 2298 C C . GLN A 1 294 ? -18.043 -2.883 27.966 1.00 97.00 294 GLN A C 1
ATOM 2300 O O . GLN A 1 294 ? -19.008 -3.412 28.512 1.00 97.00 294 GLN A O 1
ATOM 2305 N N . GLY A 1 295 ? -16.962 -2.509 28.660 1.00 95.69 295 GLY A N 1
ATOM 2306 C CA . GLY A 1 295 ? -16.769 -2.794 30.086 1.00 95.69 295 GLY A CA 1
ATOM 2307 C C . GLY A 1 295 ? -16.250 -4.207 30.386 1.00 95.69 295 GLY A C 1
ATOM 2308 O O . GLY A 1 295 ? -16.161 -4.592 31.551 1.00 95.69 295 GLY A O 1
ATOM 2309 N N . ASN A 1 296 ? -15.859 -4.964 29.360 1.00 96.56 296 ASN A N 1
ATOM 2310 C CA . ASN A 1 296 ? -15.298 -6.313 29.450 1.00 96.56 296 ASN A CA 1
ATOM 2311 C C . ASN A 1 296 ? -13.777 -6.261 29.704 1.00 96.56 296 ASN A C 1
ATOM 2313 O O . ASN A 1 296 ? -12.967 -6.740 28.909 1.00 96.56 296 ASN A O 1
ATOM 2317 N N . SER A 1 297 ? -13.377 -5.622 30.809 1.00 94.06 297 SER A N 1
ATOM 2318 C CA . SER A 1 297 ? -11.966 -5.319 31.106 1.00 94.06 297 SER A CA 1
ATOM 2319 C C . SER A 1 297 ? -11.092 -6.564 31.313 1.00 94.06 297 SER A C 1
ATOM 2321 O O . SER A 1 297 ? -9.892 -6.509 31.057 1.00 94.06 297 SER A O 1
ATOM 2323 N N . GLU A 1 298 ? -11.662 -7.685 31.768 1.00 95.44 298 GLU A N 1
ATOM 2324 C CA . GLU A 1 298 ? -10.914 -8.935 31.969 1.00 95.44 298 GLU A CA 1
ATOM 2325 C C . GLU A 1 298 ? -10.466 -9.531 30.628 1.00 95.44 298 GLU A C 1
ATOM 2327 O O . GLU A 1 298 ? -9.272 -9.767 30.434 1.00 95.44 298 GLU A O 1
ATOM 2332 N N . GLN A 1 299 ? -11.386 -9.662 29.664 1.00 95.38 299 GLN A N 1
ATOM 2333 C CA . GLN A 1 299 ? -11.055 -10.142 28.318 1.00 95.38 299 GLN A CA 1
ATOM 2334 C C . GLN A 1 299 ? -10.081 -9.201 27.593 1.00 95.38 299 GLN A C 1
ATOM 2336 O O . GLN A 1 299 ? -9.151 -9.653 26.923 1.00 95.38 299 GLN A O 1
ATOM 2341 N N . ALA A 1 300 ? -10.250 -7.883 27.748 1.00 96.12 300 ALA A N 1
ATOM 2342 C CA . ALA A 1 300 ? -9.323 -6.902 27.181 1.00 96.12 300 ALA A CA 1
ATOM 2343 C C . ALA A 1 300 ? -7.897 -7.044 27.759 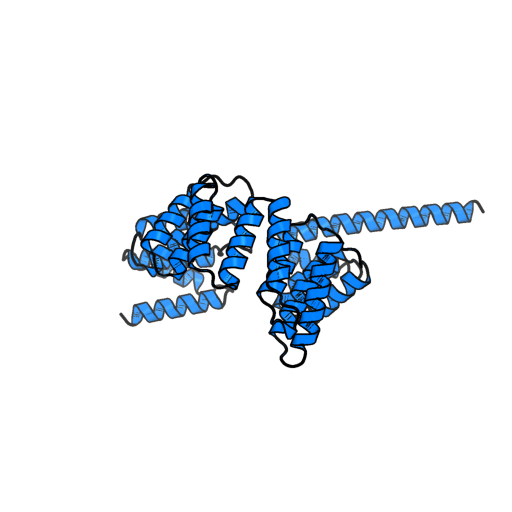1.00 96.12 300 ALA A C 1
ATOM 2345 O O . ALA A 1 300 ? -6.904 -6.989 27.021 1.00 96.12 300 ALA A O 1
ATOM 2346 N N . ALA A 1 301 ? -7.781 -7.260 29.074 1.00 94.75 301 ALA A N 1
ATOM 2347 C CA . ALA A 1 301 ? -6.501 -7.459 29.748 1.00 94.75 301 ALA A CA 1
ATOM 2348 C C . ALA A 1 301 ? -5.823 -8.771 29.328 1.00 94.75 301 ALA A C 1
ATOM 2350 O O . ALA A 1 301 ? -4.616 -8.783 29.094 1.00 94.75 301 ALA A O 1
ATOM 2351 N N . GLU A 1 302 ? -6.578 -9.862 29.184 1.00 95.38 302 GLU A N 1
ATOM 2352 C CA . GLU A 1 302 ? -6.045 -11.148 28.720 1.00 95.38 302 GLU A CA 1
ATOM 2353 C C . GLU A 1 302 ? -5.373 -11.017 27.345 1.00 95.38 302 GLU A C 1
ATOM 2355 O O . GLU A 1 302 ? -4.214 -11.411 27.175 1.00 95.38 302 GLU A O 1
ATOM 2360 N N . ILE A 1 303 ? -6.064 -10.395 26.384 1.00 95.69 303 ILE A N 1
ATOM 2361 C CA . ILE A 1 303 ? -5.535 -10.194 25.031 1.00 95.69 303 ILE A CA 1
ATOM 2362 C C . ILE A 1 303 ? -4.286 -9.309 25.062 1.00 95.69 303 ILE A C 1
ATOM 2364 O O . ILE A 1 303 ? -3.247 -9.688 24.522 1.00 95.69 303 ILE A O 1
ATOM 2368 N N . THR A 1 304 ? -4.351 -8.142 25.710 1.00 94.44 304 THR A N 1
ATOM 2369 C CA . THR A 1 304 ? -3.216 -7.202 25.710 1.00 94.44 304 THR A CA 1
ATOM 2370 C C . THR A 1 304 ? -1.986 -7.752 26.433 1.00 94.44 304 THR A C 1
ATOM 2372 O O . THR A 1 304 ? -0.867 -7.494 25.993 1.00 94.44 304 THR A O 1
ATOM 2375 N N . ASN A 1 305 ? -2.161 -8.564 27.481 1.00 92.31 305 ASN A N 1
ATOM 2376 C CA . ASN A 1 305 ? -1.052 -9.251 28.147 1.00 92.31 305 ASN A CA 1
ATOM 2377 C C . ASN A 1 305 ? -0.387 -10.288 27.237 1.00 92.31 305 ASN A C 1
ATOM 2379 O O . ASN A 1 305 ? 0.840 -10.374 27.205 1.00 92.31 305 ASN A O 1
ATOM 2383 N N . ARG A 1 306 ? -1.178 -11.053 26.472 1.00 93.25 306 ARG A N 1
ATOM 2384 C CA . ARG A 1 306 ? -0.645 -12.016 25.499 1.00 93.25 306 ARG A CA 1
ATOM 2385 C C . ARG A 1 306 ? 0.132 -11.319 24.380 1.00 93.25 306 ARG A C 1
ATOM 2387 O O . ARG A 1 306 ? 1.210 -11.785 24.020 1.00 93.25 306 ARG A O 1
ATOM 2394 N N . LEU A 1 307 ? -0.375 -10.190 23.883 1.00 93.94 307 LEU A N 1
ATOM 2395 C CA . LEU A 1 307 ? 0.270 -9.396 22.829 1.00 93.94 307 LEU A CA 1
ATOM 2396 C C . LEU A 1 307 ? 1.480 -8.579 23.314 1.00 93.94 307 LEU A C 1
ATOM 2398 O O . LEU A 1 307 ? 2.266 -8.108 22.497 1.00 93.94 307 LEU A O 1
ATOM 2402 N N . GLY A 1 308 ? 1.673 -8.418 24.628 1.00 82.06 308 GLY A N 1
ATOM 2403 C CA . GLY A 1 308 ? 2.740 -7.586 25.201 1.00 82.06 308 GLY A CA 1
ATOM 2404 C C . GLY A 1 308 ? 4.175 -8.032 24.882 1.00 82.06 308 GLY A C 1
ATOM 2405 O O . GLY A 1 308 ? 5.102 -7.258 25.110 1.00 82.06 308 GLY A O 1
ATOM 2406 N N . ASN A 1 309 ? 4.353 -9.247 24.349 1.00 83.38 309 ASN A N 1
ATOM 2407 C CA . ASN A 1 309 ? 5.634 -9.798 23.889 1.00 83.38 309 ASN A CA 1
ATOM 2408 C C . ASN A 1 309 ? 5.711 -9.938 22.353 1.00 83.38 309 ASN A C 1
ATOM 2410 O O . ASN A 1 309 ? 6.513 -10.731 21.860 1.00 83.38 309 ASN A O 1
ATOM 2414 N N . SER A 1 310 ? 4.853 -9.240 21.599 1.00 88.19 310 SER A N 1
ATOM 2415 C CA . SER A 1 310 ? 4.898 -9.262 20.133 1.00 88.19 310 SER A CA 1
ATOM 2416 C C . SER A 1 310 ? 6.241 -8.728 19.618 1.00 88.19 310 SER A C 1
ATOM 2418 O O . SER A 1 310 ? 6.836 -7.829 20.213 1.00 88.19 310 SER A O 1
ATOM 2420 N N . GLN A 1 311 ? 6.713 -9.281 18.498 1.00 85.06 311 GLN A N 1
ATOM 2421 C CA . GLN A 1 311 ? 7.914 -8.795 17.804 1.00 85.06 311 GLN A CA 1
ATOM 2422 C C . GLN A 1 311 ? 7.651 -7.471 17.064 1.00 85.06 311 GLN A C 1
ATOM 2424 O O . GLN A 1 311 ? 8.589 -6.794 16.652 1.00 85.06 311 GLN A O 1
ATOM 2429 N N . ASP A 1 312 ? 6.382 -7.075 16.915 1.00 88.81 312 ASP A N 1
ATOM 2430 C CA . ASP A 1 312 ? 6.012 -5.765 16.390 1.00 88.81 312 ASP A CA 1
ATOM 2431 C C . ASP A 1 312 ? 6.172 -4.692 17.486 1.00 88.81 312 ASP A C 1
ATOM 2433 O O . ASP A 1 312 ? 5.354 -4.541 18.407 1.00 88.81 312 ASP A O 1
ATOM 2437 N N . GLU A 1 313 ? 7.253 -3.916 17.388 1.00 88.75 313 GLU A N 1
ATOM 2438 C CA . GLU A 1 313 ? 7.539 -2.815 18.311 1.00 88.75 313 GLU A CA 1
ATOM 2439 C C . GLU A 1 313 ? 6.461 -1.720 18.280 1.00 88.75 313 GLU A C 1
ATOM 2441 O O . GLU A 1 313 ? 6.157 -1.116 19.317 1.00 88.75 313 GLU A O 1
ATOM 2446 N N . SER A 1 314 ? 5.853 -1.474 17.113 1.00 91.69 314 SER A N 1
ATOM 2447 C CA . SER A 1 314 ? 4.803 -0.462 16.946 1.00 91.69 314 SER A CA 1
ATOM 2448 C C . SER A 1 314 ? 3.537 -0.879 17.680 1.00 91.69 314 SER A C 1
ATOM 2450 O O . SER A 1 314 ? 2.933 -0.067 18.386 1.00 91.69 314 SER A O 1
ATOM 2452 N N . LEU A 1 315 ? 3.173 -2.158 17.584 1.00 93.38 315 LEU A N 1
ATOM 2453 C CA . LEU A 1 315 ? 2.069 -2.720 18.354 1.00 93.38 315 LEU A CA 1
ATOM 2454 C C . LEU A 1 315 ? 2.354 -2.660 19.856 1.00 93.38 315 LEU A C 1
ATOM 2456 O O . LEU A 1 315 ? 1.524 -2.186 20.634 1.00 93.38 315 LEU A O 1
ATOM 2460 N N . THR A 1 316 ? 3.550 -3.078 20.270 1.00 92.69 316 THR A N 1
ATOM 2461 C CA . THR A 1 316 ? 3.959 -3.050 21.681 1.00 92.69 316 THR A CA 1
ATOM 2462 C C . THR A 1 316 ? 3.891 -1.632 22.256 1.00 92.69 316 THR A C 1
ATOM 2464 O O . THR A 1 316 ? 3.475 -1.428 23.402 1.00 92.69 316 THR A O 1
ATOM 2467 N N . LYS A 1 317 ? 4.269 -0.619 21.467 1.00 92.75 317 LYS A N 1
ATOM 2468 C CA . LYS A 1 317 ? 4.125 0.793 21.833 1.00 92.75 317 LYS A CA 1
ATOM 2469 C C . LYS A 1 317 ? 2.654 1.200 21.964 1.00 92.75 317 LYS A C 1
ATOM 2471 O O . LYS A 1 317 ? 2.298 1.794 22.982 1.00 92.75 317 LYS A O 1
ATOM 2476 N N . ALA A 1 318 ? 1.810 0.839 20.999 1.00 93.62 318 ALA A N 1
ATOM 2477 C CA . ALA A 1 318 ? 0.381 1.155 21.022 1.00 93.62 318 ALA A CA 1
ATOM 2478 C C . ALA A 1 318 ? -0.340 0.541 22.237 1.00 93.62 318 ALA A C 1
ATOM 2480 O O . ALA A 1 318 ? -1.155 1.208 22.875 1.00 93.62 318 ALA A O 1
ATOM 2481 N N . ILE A 1 319 ? 0.003 -0.694 22.623 1.00 94.31 319 ILE A N 1
ATOM 2482 C CA . ILE A 1 319 ? -0.537 -1.347 23.829 1.00 94.31 319 ILE A CA 1
ATOM 2483 C C . ILE A 1 319 ? -0.153 -0.563 25.091 1.00 94.31 319 ILE A C 1
ATOM 2485 O O . ILE A 1 319 ? -1.005 -0.284 25.936 1.00 94.31 319 ILE A O 1
ATOM 2489 N N . LYS A 1 320 ? 1.117 -0.151 25.211 1.00 92.56 320 LYS A N 1
ATOM 2490 C CA . LYS A 1 320 ? 1.596 0.647 26.354 1.00 92.56 320 LYS A CA 1
ATOM 2491 C C . LYS A 1 320 ? 0.892 2.000 26.448 1.00 92.56 320 LYS A C 1
ATOM 2493 O O . LYS A 1 320 ? 0.587 2.447 27.552 1.00 92.56 320 LYS A O 1
ATOM 2498 N N . GLU A 1 321 ? 0.667 2.666 25.318 1.00 92.69 321 GLU A N 1
ATOM 2499 C CA . GLU A 1 321 ? -0.078 3.929 25.264 1.00 92.69 321 GLU A CA 1
ATOM 2500 C C . GLU A 1 321 ? -1.523 3.729 25.723 1.00 92.69 321 GLU A C 1
ATOM 2502 O O . GLU A 1 321 ? -1.972 4.426 26.632 1.00 92.69 321 GLU A O 1
ATOM 2507 N N . HIS A 1 322 ? -2.196 2.698 25.213 1.00 91.38 322 HIS A N 1
ATOM 2508 C CA . HIS A 1 322 ? -3.555 2.361 25.622 1.00 91.38 322 HIS A CA 1
ATOM 2509 C C . HIS A 1 322 ? -3.674 2.073 27.130 1.00 91.38 322 HIS A C 1
ATOM 2511 O O . HIS A 1 322 ? -4.563 2.599 27.799 1.00 91.38 322 HIS A O 1
ATOM 2517 N N . HIS A 1 323 ? -2.746 1.306 27.713 1.00 91.25 323 HIS A N 1
ATOM 2518 C CA . HIS A 1 323 ? -2.728 1.058 29.162 1.00 91.25 323 HIS A CA 1
ATOM 2519 C C . HIS A 1 323 ? -2.558 2.346 29.981 1.00 91.25 323 HIS A C 1
ATOM 2521 O O . HIS A 1 323 ? -3.191 2.496 31.026 1.00 91.25 323 HIS A O 1
ATOM 2527 N N . ARG A 1 324 ? -1.735 3.296 29.514 1.00 91.62 324 ARG A N 1
ATOM 2528 C CA . ARG A 1 324 ? -1.574 4.602 30.178 1.00 91.62 324 ARG A CA 1
ATOM 2529 C C . ARG A 1 324 ? -2.854 5.428 30.124 1.00 91.62 324 ARG A C 1
ATOM 2531 O O . ARG A 1 324 ? -3.196 6.058 31.121 1.00 91.62 324 ARG A O 1
ATOM 2538 N N . GLU A 1 325 ? -3.557 5.418 28.994 1.00 88.38 325 GLU A N 1
ATOM 2539 C CA . GLU A 1 325 ? -4.842 6.111 28.846 1.00 88.38 325 GLU A CA 1
ATOM 2540 C C . GLU A 1 325 ? -5.906 5.567 29.803 1.00 88.38 325 GLU A C 1
ATOM 2542 O O . GLU A 1 325 ? -6.685 6.346 30.347 1.00 88.38 325 GLU A O 1
ATOM 2547 N N . LEU A 1 326 ? -5.930 4.251 30.035 1.00 86.50 326 LEU A N 1
ATOM 2548 C CA . LEU A 1 326 ? -6.846 3.630 30.996 1.00 86.50 326 LEU A CA 1
ATOM 2549 C C . LEU A 1 326 ? -6.480 3.954 32.447 1.00 86.50 326 LEU A C 1
ATOM 2551 O O . LEU A 1 326 ? -7.372 4.197 33.248 1.00 86.50 326 LEU A O 1
ATOM 2555 N N . ALA A 1 327 ? -5.188 3.998 32.784 1.00 85.56 327 ALA A N 1
ATOM 2556 C CA . ALA A 1 327 ? -4.727 4.324 34.137 1.00 85.56 327 ALA A CA 1
ATOM 2557 C C . ALA A 1 327 ? -4.897 5.810 34.513 1.00 85.56 327 ALA A C 1
ATOM 2559 O O . ALA A 1 327 ? -4.832 6.155 35.692 1.00 85.56 327 ALA A O 1
ATOM 2560 N N . GLY A 1 328 ? -5.055 6.692 33.519 1.00 76.06 328 GLY A N 1
ATOM 2561 C CA . GLY A 1 328 ? -5.256 8.131 33.709 1.00 76.06 328 GLY A CA 1
ATOM 2562 C C . GLY A 1 328 ? -6.720 8.587 33.768 1.00 76.06 328 GLY A C 1
ATOM 2563 O O . GLY A 1 328 ? -6.950 9.779 33.974 1.00 76.06 328 GLY A O 1
ATOM 2564 N N . LYS A 1 329 ? -7.683 7.681 33.557 1.00 58.47 329 LYS A N 1
ATOM 2565 C CA . LYS A 1 329 ? -9.133 7.923 33.656 1.00 58.47 329 LYS A CA 1
ATOM 2566 C C . LYS A 1 329 ? -9.667 7.467 35.011 1.00 58.47 329 LYS A C 1
ATOM 2568 O O . LYS A 1 329 ? -10.594 8.142 35.507 1.00 58.47 329 LYS A O 1
#

Nearest PDB structures (foldseek):
  8dth-assembly1_A  TM=4.329E-01  e=9.116E-06  Arabidopsis thaliana
  4r7s-assembly1_A  TM=4.927E-01  e=1.507E-04  Parabacteroides merdae ATCC 43184
  2vq2-assembly1_A-2  TM=5.293E-01  e=8.114E-04  Neisseria meningitidis
  8bpo-assembly1_t2  TM=3.913E-01  e=2.157E-02  Homo sapiens
  5oql-assembly1_E  TM=2.929E-01  e=2.636E-01  Thermochaetoides thermophila DSM 1495

Organism: NCBI:txid1323738

Solvent-accessible surface area (backbone atoms only — not comparable to full-atom values): 16597 Å² total; per-residue (Å²): 108,71,69,60,52,51,50,52,50,50,51,52,53,51,54,54,55,52,51,59,52,52,53,56,54,48,53,54,24,49,54,28,42,76,61,56,40,49,70,66,15,42,59,51,24,66,75,35,82,86,38,42,68,26,25,33,53,42,17,61,66,35,43,85,80,38,56,66,62,17,45,55,31,24,52,51,16,32,70,77,34,76,78,40,31,66,41,25,36,53,34,14,52,51,26,43,52,50,23,74,74,34,88,87,50,17,60,60,25,28,42,53,10,51,53,20,19,51,49,12,27,72,67,39,75,81,44,55,68,37,38,50,51,38,23,49,45,15,64,69,41,55,61,96,40,63,17,35,65,68,63,20,50,53,34,28,57,54,32,35,73,76,36,59,70,59,13,54,51,40,44,47,52,49,28,58,70,70,67,36,59,74,59,30,54,53,52,50,51,49,44,30,72,75,44,64,66,38,5,48,44,23,28,53,51,15,54,51,29,44,75,72,66,37,42,70,59,13,36,54,27,10,53,55,11,43,71,34,56,51,94,44,72,70,26,39,52,27,18,51,50,10,21,46,46,25,23,53,40,14,61,75,65,73,42,65,45,71,60,13,43,55,29,34,50,51,45,59,73,67,53,76,78,47,85,93,48,87,48,69,69,61,48,50,51,50,45,21,52,36,29,44,76,72,68,39,51,66,65,18,48,55,48,52,60,68,48,62,73,50,90,50,63,67,57,39,49,52,52,54,51,52,53,50,57,61,75,74,109

Radius of gyration: 23.91 Å; Cα contacts (8 Å, |Δi|>4): 433; chains: 1; bounding box: 58×56×70 Å

InterPro domains:
  IPR011990 Tetratricopeptide-like helical domain superfamily [G3DSA:1.25.40.10] (3-317)
  IPR011990 Tetratricopeptide-like helical domain superfamily [SSF48452] (23-222)

Foldseek 3Di:
DVVVVVVVVVVVVVVVVVVVVLVVLQVVLVVCVQLVVPVSNLVSLVVVQQALSSLQSNLVSCCVVDLVSSQVSLVSSCVSPVLPLSSLQSLLVSLCVVLVVDPPCVLVSLLSNLVSLVSSCVSPVLDLVSLLSNLVSLLPDDVSSPRHLVSSVVSLVSSCVNPVLSSLVSVLVSCVSVVVVVVSVVSLVVCCVVPVQFLVSLLVVLVVCVVVVVLVSSLVSLVSSLPHDHPDPVRVLSNLQSLLSNLVSCLVVLPPLVSSLVSLVVSLVVQPSGPPHDHNLRSLQSNLSSCVSVVVPVSSCVSLVVSCPPPPPVSVVVSVVVVVVVVVD

Mean predicted aligned error: 6.14 Å

Secondary structure (DSSP, 8-state):
-HHHHHHHHHHHHHHHHHHHHHHHHHHHHHHHHHTT-HHHHHHHHHH-TT-HHHHHHHHHHHTTT-HHHHHHHHHHHHHH-TT-HHHHHHHHHHHHHHHHH-TTTHHHHHHHHHHHHHHHHHH-TT-HHHHHHHHHHHHHS-GGGT--HHHHHHHHHHHHHH-HHHHHHHHHHHHHHTT-HHHHHHHHHHHHHHSTTSHHHHHHHHHHHHHTT-HHHHHHHHHHHHTS---SHHHHHHHHHHHHHHHHHHHHHS-SHHHHHHHHHHHHHH----TTS--HHHHHHHHHHHHHHTT-HHHHHHHHHHHTT-S-HHHHHHHHHHHHHHHT-